Protein 9DZM (pdb70)

Radius of gyration: 23.85 Å; Cα contacts (8 Å, |Δi|>4): 219; chains: 4; bounding box: 52×64×62 Å

Foldseek 3Di:
DDVVLVVVQLVVLCVLVVLCVVLPHQLQNLQQVLCVVPVHGHHSVVSVCSSVVVDDSVVNVVCSVSSVVVSVVSVVVVVVD/DPLVVVQLVLLQVLVVLCVVLVHQLQNLQVVLCVVVNHGDHSVVNVCSSVVVDDSVVVVVCSVSSVVVSVVSVCPPPD/DDDDADPVNVVVLVVVCVVPLDDDLVVLVVNCVVVVHDSVVSVVVSVVVVVCVPDPHD/DDDDDDPVLVVLLVVVCVVPLDDDLVVLCVNCVVRVDDSVNSVVVSVVVVVVVVDPPD

Solvent-accessible surface area: 18203 Å² total; per-residue (Å²): 151,113,108,77,57,45,120,90,4,82,91,18,1,146,49,0,97,108,82,17,104,73,38,63,68,81,40,24,55,0,0,127,31,0,2,181,68,78,66,61,107,47,58,97,60,31,1,39,94,0,16,46,14,35,15,40,44,174,47,0,49,131,3,30,71,43,1,69,116,10,10,85,46,7,50,67,126,50,115,128,124,162,78,89,61,38,44,10,58,102,21,0,137,48,0,89,104,76,10,25,174,45,61,46,70,37,22,64,0,0,106,24,2,11,187,87,71,59,113,91,48,58,94,65,27,1,39,96,0,14,44,18,40,16,46,95,175,45,0,51,119,2,53,61,49,0,72,106,4,1,86,77,4,70,80,132,104,110,181,126,167,82,103,27,102,77,111,33,113,142,47,1,49,60,36,5,130,92,67,100,157,18,66,78,111,65,10,89,120,35,3,64,153,48,166,48,127,110,63,30,0,114,65,43,2,43,83,32,67,130,72,83,160,67,40,66,86,140,231,90,107,39,134,72,110,32,34,138,47,0,45,56,28,0,118,90,55,73,145,15,81,101,71,57,16,100,95,15,5,82,148,34,83,46,123,39,114,32,0,110,67,57,0,42,82,46,42,111,90,88,142,64,46,89,78

GO terms:
  GO:1990837 sequence-specific double-stranded DNA binding (F, IDA)
  GO:0005634 nucleus (C, IDA)
  GO:0043565 sequence-specific DNA binding (F, IDA)
  GO:0003700 DNA-binding transcription factor activity (F, TAS)
  GO:0006959 humoral immune response (P, TAS)
  GO:0005654 nucleoplasm (C, TAS)
  GO:0005654 nucleoplasm (C, IDA)
  GO:0005515 protein binding (F, IPI)

Organism: Homo sapiens (NCBI:txid9606)

B-factor: mean 73.73, std 35.13, range [18.39, 188.25]

Secondary structure (DSSP, 8-state):
--HHHHHHHHHHHHHHHHHHHHTT--HHHHHHHHHHHHS----HHHHHHHHHT-S-HHHHHHHHHHHHHHHHHHHHHHHH-/--SHHHHHHHHHHHHHHHHHTT--HHHHHHHHHHHHS----HHHHHHHHHT-S-HHHHHHHHHHHHHHHHHHHTSS--/------HHHHHHHHHHHHH-SS--HHHHHHHHHHHT--HHHHHHHHHHHHHHHTSS--/------SHHHHHHHHHHHH-SS--HHHHHHHHHHH-S-HHHHHHHHHHHHHHHTSS--

InterPro domains:
  IPR000327 POU-specific domain [PF00157] (199-269)
  IPR000327 POU-specific domain [PS00035] (213-225)
  IPR000327 POU-specific domain [PS00465] (237-250)
  IPR000327 POU-specific domain [PS51179] (195-269)
  IPR000327 POU-specific domain [SM00352] (195-269)
  IPR000972 Octamer-binding transcription factor [PR00029] (101-116)
  IPR000972 Octamer-binding transcription factor [PR00029] (125-140)
  IPR000972 Octamer-binding transcription factor [PR00029] (148-160)
  IPR000972 Octamer-binding transcription factor [PR00029] (195-206)
  IPR001356 Homeodomain [PF00046] (298-354)
  IPR001356 Homeodomain [PS50071] (295-355)
  IPR001356 Homeodomain [SM00389] (297-359)
  IPR001356 Homeodomain [cd00086] (298-354)
  IPR009057 Homedomain-like superfamily [SSF46689] (274-356)
  IPR010982 Lambda repressor-like, DNA-binding domain superfamily [G3DSA:1.10.260.40] (199-269)
  IPR010982 Lambda repressor-like, DNA-binding domain superfamily [SSF47413] (197-269)
  IPR013847 POU domain [PR00028] (214-231)
  IPR013847 POU domain [PR00028] (237-250)
  IPR013847 POU domain [PR00028] (253-268)
  IPR013847 POU domain [PR00028] (296-316)

Structure (mmCIF, N/CA/C/O backbone):
data_9DZM
#
_entry.id   9DZM
#
_cell.length_a   38.029
_cell.length_b   54.922
_cell.length_c   69.164
_cell.angle_alpha   82.373
_cell.angle_beta   79.657
_cell.angle_gamma   71.769
#
_symmetry.space_group_name_H-M   'P 1'
#
loop_
_entity.id
_entity.type
_entity.pdbx_description
1 polymer "DNA (5'-D(*TP*CP*CP*TP*CP*AP*TP*GP*CP*AP*TP*AP*TP*GP*CP*AP*TP*GP*AP*GP*G)-3')"
2 polymer "DNA (5'-D(*TP*CP*CP*TP*CP*AP*TP*GP*CP*AP*TP*AP*TP*GP*CP*AP*TP*GP*AP*GP*GP*A)-3')"
3 polymer 'POU domain, class 2, transcription factor 2'
4 non-polymer 'BROMIDE ION'
5 water water
#
loop_
_atom_site.group_PDB
_atom_site.id
_atom_site.type_symbol
_atom_site.label_atom_id
_atom_site.label_alt_id
_atom_site.label_comp_id
_atom_site.label_asym_id
_atom_site.label_entity_id
_atom_site.label_seq_id
_atom_site.pdbx_PDB_ins_code
_atom_site.Cartn_x
_atom_site.Cartn_y
_atom_site.Cartn_z
_atom_site.occupancy
_atom_site.B_iso_or_equiv
_atom_site.auth_seq_id
_atom_site.auth_comp_id
_atom_site.auth_asym_id
_atom_site.auth_atom_id
_atom_site.pdbx_PDB_model_num
ATOM 1365 N N . GLU C 3 5 ? -17.40600 -24.05400 -15.71800 1.000 98.50197 197 GLU C N 1
ATOM 1366 C CA . GLU C 3 5 ? -18.15800 -23.00300 -14.97900 1.000 99.94495 197 GLU C CA 1
ATOM 1367 C C . GLU C 3 5 ? -19.18900 -23.64300 -14.04800 1.000 100.88111 197 GLU C C 1
ATOM 1368 O O . GLU C 3 5 ? -20.19600 -23.02800 -13.70000 1.000 100.15733 197 GLU C O 1
ATOM 1379 N N . GLU C 3 6 ? -18.85800 -24.85600 -13.57500 1.000 103.53654 198 GLU C N 1
ATOM 1380 C CA . GLU C 3 6 ? -19.77900 -25.63800 -12.73300 1.000 104.69142 198 GLU C CA 1
ATOM 1381 C C . GLU C 3 6 ? -19.74100 -24.98200 -11.36100 1.000 91.93171 198 GLU C C 1
ATOM 1382 O O . GLU C 3 6 ? -18.76300 -24.27600 -11.08400 1.000 84.84784 198 GLU C O 1
ATOM 1394 N N . PRO C 3 7 ? -20.76800 -25.13900 -10.51100 1.000 99.43016 199 PRO C N 1
ATOM 1395 C CA . PRO C 3 7 ? -20.69300 -24.58000 -9.15200 1.000 93.40592 199 PRO C CA 1
ATOM 1396 C C . PRO C 3 7 ? -19.72200 -25.31600 -8.24700 1.000 90.25322 199 PRO C C 1
ATOM 1397 O O . PRO C 3 7 ? -19.28000 -24.73300 -7.25000 1.000 79.45542 199 PRO C O 1
ATOM 1408 N N . SER C 3 8 ? -19.36800 -26.56800 -8.55400 1.000 73.10608 200 SER C N 1
ATOM 1409 C CA . SER C 3 8 ? -18.37800 -27.24900 -7.72900 1.000 74.07521 200 SER C CA 1
ATOM 1410 C C . SER C 3 8 ? -16.99100 -26.68600 -7.99400 1.000 70.52507 200 SER C C 1
ATOM 1411 O O . SER C 3 8 ? -16.12400 -26.71900 -7.11300 1.000 58.58298 200 SER C O 1
ATOM 1419 N N . ASP C 3 9 ? -16.78100 -26.13100 -9.18900 1.000 56.66105 201 ASP C N 1
ATOM 1420 C CA . ASP C 3 9 ? -15.52000 -25.46800 -9.48500 1.000 58.08876 201 ASP C CA 1
ATOM 1421 C C . ASP C 3 9 ? -15.41900 -24.16000 -8.72200 1.000 59.84401 201 ASP C C 1
ATOM 1422 O O . ASP C 3 9 ? -14.34200 -23.79500 -8.24400 1.000 50.88585 201 ASP C O 1
ATOM 1431 N N . LEU C 3 10 ? -16.54300 -23.45700 -8.57300 1.000 48.07261 202 LEU C N 1
ATOM 1432 C CA . LEU C 3 10 ? -16.54800 -22.23500 -7.78200 1.000 63.77813 202 LEU C CA 1
ATOM 1433 C C . LEU C 3 10 ? -16.36700 -22.53400 -6.29800 1.000 57.23182 202 LEU C C 1
ATOM 1434 O O . LEU C 3 10 ? -15.68300 -21.78600 -5.59100 1.000 59.41787 202 LEU C O 1
ATOM 1450 N N . GLU C 3 11 ? -16.95200 -23.63000 -5.80800 1.000 68.23111 203 GLU C N 1
ATOM 1451 C CA . GLU C 3 11 ? -16.72400 -24.00200 -4.41500 1.000 71.56700 203 GLU C CA 1
ATOM 1452 C C . GLU C 3 11 ? -15.30500 -24.50400 -4.19200 1.000 50.95009 203 GLU C C 1
ATOM 1453 O O . GLU C 3 11 ? -14.72800 -24.26700 -3.12600 1.000 45.79283 203 GLU C O 1
ATOM 1465 N N . GLU C 3 12 ? -14.70400 -25.14000 -5.20000 1.000 41.29605 204 GLU C N 1
ATOM 1466 C CA . GLU C 3 12 ? -13.30300 -25.52300 -5.07900 1.000 41.61300 204 GLU C CA 1
ATOM 1467 C C . GLU C 3 12 ? -12.41700 -24.29200 -4.98800 1.000 45.58309 204 GLU C C 1
ATOM 1468 O O . GLU C 3 12 ? -11.43000 -24.29000 -4.24200 1.000 39.13165 204 GLU C O 1
ATOM 1480 N N . LEU C 3 13 ? -12.77800 -23.22500 -5.70000 1.000 50.13436 205 LEU C N 1
ATOM 1481 C CA . LEU C 3 13 ? -12.00200 -21.99300 -5.62800 1.000 38.89221 205 LEU C CA 1
ATOM 1482 C C . LEU C 3 13 ? -12.18900 -21.30400 -4.27800 1.000 41.75774 205 LEU C C 1
ATOM 1483 O O . LEU C 3 13 ? -11.21600 -20.83200 -3.67600 1.000 34.10001 205 LEU C O 1
ATOM 1499 N N . GLU C 3 14 ? -13.42800 -21.22800 -3.78700 1.000 39.81158 206 GLU C N 1
ATOM 1500 C CA . GLU C 3 14 ? -13.66500 -20.67300 -2.45700 1.000 42.63107 206 GLU C CA 1
ATOM 1501 C C . GLU C 3 14 ? -12.86900 -21.42700 -1.39500 1.000 52.09651 206 GLU C C 1
ATOM 1502 O O . GLU C 3 14 ? -12.09900 -20.82800 -0.63600 1.000 48.59974 206 GLU C O 1
ATOM 1514 N N . GLN C 3 15 ? -13.04300 -22.75200 -1.33000 1.000 50.27254 207 GLN C N 1
ATOM 1515 C CA . GLN C 3 15 ? -12.36300 -23.54100 -0.30400 1.000 42.51354 207 GLN C CA 1
ATOM 1516 C C . GLN C 3 15 ? -10.85600 -23.33600 -0.35300 1.000 38.90865 207 GLN C C 1
ATOM 1517 O O . GLN C 3 15 ? -10.21600 -23.09900 0.68000 1.000 35.45261 207 GLN C O 1
ATOM 1531 N N . PHE C 3 16 ? -10.26300 -23.43300 -1.54100 1.000 35.43564 208 PHE C N 1
ATOM 1532 C CA . PHE C 3 16 ? -8.81300 -23.30900 -1.62300 1.000 36.89745 208 PHE C CA 1
ATOM 1533 C C . PHE C 3 16 ? -8.34000 -21.91500 -1.23500 1.000 45.17731 208 PHE C C 1
ATOM 1534 O O . PHE C 3 16 ? -7.28000 -21.76600 -0.61600 1.000 48.53352 208 PHE C O 1
ATOM 1551 N N . ALA C 3 17 ? -9.09100 -20.87700 -1.60200 1.000 41.25846 209 ALA C N 1
ATOM 1552 C CA . ALA C 3 17 ? -8.66800 -19.52900 -1.24000 1.000 42.76418 209 ALA C CA 1
ATOM 1553 C C . ALA C 3 17 ? -8.58100 -19.38400 0.27000 1.000 39.60144 209 ALA C C 1
ATOM 1554 O O . ALA C 3 17 ? -7.61600 -18.81300 0.79600 1.000 45.48613 209 ALA C O 1
ATOM 1561 N N . ARG C 3 18 ? -9.57600 -19.90800 0.98800 1.000 36.18973 210 ARG C N 1
ATOM 1562 C CA . ARG C 3 18 ? -9.51500 -19.89600 2.44500 1.000 39.12711 210 ARG C CA 1
ATOM 1563 C C . ARG C 3 18 ? -8.32800 -20.70800 2.93700 1.000 40.49733 210 ARG C C 1
ATOM 1564 O O . ARG C 3 18 ? -7.56000 -20.25300 3.79300 1.000 47.60956 210 ARG C O 1
ATOM 1585 N N . THR C 3 19 ? -8.13200 -21.89900 2.37300 1.000 51.94179 211 THR C N 1
ATOM 1586 C CA . THR C 3 19 ? -7.02800 -22.73800 2.81400 1.000 44.38129 211 THR C CA 1
ATOM 1587 C C . THR C 3 19 ? -5.68400 -22.09200 2.51100 1.000 33.89714 211 THR C C 1
ATOM 1588 O O . THR C 3 19 ? -4.74200 -22.22900 3.29700 1.000 30.99972 211 THR C O 1
ATOM 1599 N N . PHE C 3 20 ? -5.57400 -21.36600 1.39900 1.000 42.53522 212 PHE C N 1
ATOM 1600 C CA . PHE C 3 20 ? -4.30000 -20.72700 1.09200 1.000 49.60855 212 PHE C CA 1
ATOM 1601 C C . PHE C 3 20 ? -3.99500 -19.60300 2.07500 1.000 36.64112 212 PHE C C 1
ATOM 1602 O O . PHE C 3 20 ? -2.85000 -19.45300 2.51700 1.000 39.63893 212 PHE C O 1
ATOM 1619 N N . LYS C 3 21 ? -5.00700 -18.81700 2.44500 1.000 39.39583 213 LYS C N 1
ATOM 1620 C CA . LYS C 3 21 ? -4.78300 -17.69800 3.35600 1.000 47.73705 213 LYS C CA 1
ATOM 1621 C C . LYS C 3 21 ? -4.36200 -18.18100 4.74000 1.000 44.97781 213 LYS C C 1
ATOM 1622 O O . LYS C 3 21 ? -3.31900 -17.76700 5.26200 1.000 44.87154 213 LYS C O 1
ATOM 1641 N N . GLN C 3 22 ? -5.15800 -19.05900 5.35400 1.000 43.20203 214 GLN C N 1
ATOM 1642 C CA . GLN C 3 22 ? -4.80300 -19.55700 6.68000 1.000 42.99328 214 GLN C CA 1
ATOM 1643 C C . GLN C 3 22 ? -3.41700 -20.18300 6.67400 1.000 37.14745 214 GLN C C 1
ATOM 1644 O O . GLN C 3 22 ? -2.61900 -19.95600 7.59200 1.000 36.68811 214 GLN C O 1
ATOM 1658 N N . ARG C 3 23 ? -3.10700 -20.96300 5.63700 1.000 41.03734 215 ARG C N 1
ATOM 1659 C CA . ARG C 3 23 ? -1.82500 -21.65400 5.58400 1.000 38.92386 215 ARG C CA 1
ATOM 1660 C C . ARG C 3 23 ? -0.68100 -20.68400 5.32100 1.000 39.92324 215 ARG C C 1
ATOM 1661 O O . ARG C 3 23 ? 0.41800 -20.86100 5.85700 1.000 44.80394 215 ARG C O 1
ATOM 1682 N N . ARG C 3 24 ? -0.90600 -19.65800 4.49200 1.000 54.77229 216 ARG C N 1
ATOM 1683 C CA . ARG C 3 24 ? 0.12000 -18.63000 4.31900 1.000 45.07955 216 ARG C CA 1
ATOM 1684 C C . ARG C 3 24 ? 0.42300 -17.94300 5.64100 1.000 39.55731 216 ARG C C 1
ATOM 1685 O O . ARG C 3 24 ? 1.59100 -17.69100 5.97000 1.000 36.02661 216 ARG C O 1
ATOM 1706 N N . ILE C 3 25 ? -0.61900 -17.62400 6.41000 1.000 42.04042 217 ILE C N 1
ATOM 1707 C CA . ILE C 3 25 ? -0.42600 -16.91400 7.66700 1.000 47.13890 217 ILE C CA 1
ATOM 1708 C C . ILE C 3 25 ? 0.17700 -17.84000 8.71400 1.000 45.82944 217 ILE C C 1
ATOM 1709 O O . ILE C 3 25 ? 1.00600 -17.41600 9.52700 1.000 50.38343 217 ILE C O 1
ATOM 1725 N N . LYS C 3 26 ? -0.21800 -19.12000 8.71200 1.000 53.08166 218 LYS C N 1
ATOM 1726 C CA . LYS C 3 26 ? 0.37600 -20.05600 9.66200 1.000 40.29789 218 LYS C CA 1
ATOM 1727 C C . LYS C 3 26 ? 1.86100 -20.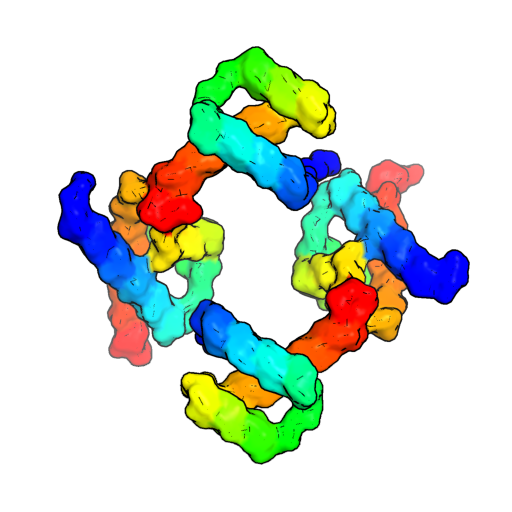24400 9.38600 1.000 39.19101 218 LYS C C 1
ATOM 1728 O O . LYS C 3 26 ? 2.66500 -20.35100 10.31800 1.000 50.07592 218 LYS C O 1
ATOM 1732 N N . LEU C 3 27 ? 2.24800 -20.26100 8.11100 1.000 44.12895 219 LEU C N 1
ATOM 1733 C CA . LEU C 3 27 ? 3.64900 -20.42600 7.74700 1.000 42.86718 219 LEU C CA 1
ATOM 1734 C C . LEU C 3 27 ? 4.46500 -19.15700 7.94300 1.000 51.55242 219 LEU C C 1
ATOM 1735 O O . LEU C 3 27 ? 5.69300 -19.20600 7.82200 1.000 47.64231 219 LEU C O 1
ATOM 1751 N N . GLY C 3 28 ? 3.82200 -18.02700 8.21500 1.000 52.21043 220 GLY C N 1
ATOM 1752 C CA . GLY C 3 28 ? 4.55500 -16.79400 8.42400 1.000 44.92961 220 GLY C CA 1
ATOM 1753 C C . GLY C 3 28 ? 5.04900 -16.12400 7.16400 1.000 50.05758 220 GLY C C 1
ATOM 1754 O O . GLY C 3 28 ? 6.16200 -15.58300 7.15300 1.000 54.37706 220 GLY C O 1
ATOM 1758 N N . PHE C 3 29 ? 4.27400 -16.17700 6.08600 1.000 41.64853 221 PHE C N 1
ATOM 1759 C CA . PHE C 3 29 ? 4.59400 -15.47100 4.85300 1.000 50.74265 221 PHE C CA 1
ATOM 1760 C C . PHE C 3 29 ? 3.65200 -14.28600 4.67700 1.000 52.77758 221 PHE C C 1
ATOM 1761 O O . PHE C 3 29 ? 2.44500 -14.40100 4.91400 1.000 51.33983 221 PHE C O 1
ATOM 1778 N N . THR C 3 30 ? 4.20100 -13.14200 4.27500 1.000 40.45514 222 THR C N 1
ATOM 1779 C CA . THR C 3 30 ? 3.34700 -12.05000 3.84000 1.000 57.23785 222 THR C CA 1
ATOM 1780 C C . THR C 3 30 ? 2.82300 -12.34300 2.43500 1.000 43.48533 222 THR C C 1
ATOM 1781 O O . THR C 3 30 ? 3.33100 -13.21500 1.72400 1.000 42.61530 222 THR C O 1
ATOM 1792 N N . GLN C 3 31 ? 1.79400 -11.59700 2.02400 1.000 39.94287 223 GLN C N 1
ATOM 1793 C CA . GLN C 3 31 ? 1.34600 -11.71400 0.64400 1.000 37.25713 223 GLN C CA 1
ATOM 1794 C C . GLN C 3 31 ? 2.48700 -11.38100 -0.30300 1.000 37.78653 223 GLN C C 1
ATOM 1795 O O . GLN C 3 31 ? 2.68100 -12.05700 -1.32000 1.000 51.42041 223 GLN C O 1
ATOM 1809 N N . GLY C 3 32 ? 3.28000 -10.36700 0.04300 1.000 37.70939 224 GLY C N 1
ATOM 1810 C CA . GLY C 3 32 ? 4.41300 -9.99900 -0.78500 1.000 39.43974 224 GLY C CA 1
ATOM 1811 C C . GLY C 3 32 ? 5.50000 -11.05500 -0.81000 1.000 36.31841 224 GLY C C 1
ATOM 1812 O O . GLY C 3 32 ? 6.20200 -11.19800 -1.81400 1.000 42.24925 224 GLY C O 1
ATOM 1816 N N . ASP C 3 33 ? 5.66900 -11.79700 0.28900 1.000 42.55929 225 ASP C N 1
ATOM 1817 C CA . ASP C 3 33 ? 6.65200 -12.87500 0.28500 1.000 50.51340 225 ASP C CA 1
ATOM 1818 C C . ASP C 3 33 ? 6.28200 -13.93800 -0.73500 1.000 45.68459 225 ASP C C 1
ATOM 1819 O O . ASP C 3 33 ? 7.15000 -14.46300 -1.44100 1.000 45.37225 225 ASP C O 1
ATOM 1828 N N . VAL C 3 34 ? 4.99100 -14.24900 -0.84600 1.000 34.68758 226 VAL C N 1
ATOM 1829 C CA . VAL C 3 34 ? 4.54200 -15.22000 -1.83500 1.000 43.31486 226 VAL C CA 1
ATOM 1830 C C . VAL C 3 34 ? 4.83700 -14.71300 -3.23800 1.000 36.55984 226 VAL C C 1
ATOM 1831 O O . VAL C 3 34 ? 5.41400 -15.42400 -4.06900 1.000 50.47022 226 VAL C O 1
ATOM 1844 N N . GLY C 3 35 ? 4.46100 -13.46400 -3.51300 1.000 52.18781 227 GLY C N 1
ATOM 1845 C CA . GLY C 3 35 ? 4.70900 -12.89100 -4.82600 1.000 48.71372 227 GLY C CA 1
ATOM 1846 C C . GLY C 3 35 ? 6.15900 -13.00200 -5.24800 1.000 44.56185 227 GLY C C 1
ATOM 1847 O O . GLY C 3 35 ? 6.45900 -13.19100 -6.42800 1.000 56.04623 227 GLY C O 1
ATOM 1851 N N . LEU C 3 36 ? 7.07800 -12.86500 -4.29500 1.000 45.34095 228 LEU C N 1
ATOM 1852 C CA . LEU C 3 36 ? 8.49500 -12.95500 -4.62900 1.000 52.45704 228 LEU C CA 1
ATOM 1853 C C . LEU C 3 36 ? 8.93900 -14.40100 -4.80700 1.000 55.44995 228 LEU C C 1
ATOM 1854 O O . LEU C 3 36 ? 9.69200 -14.70700 -5.73800 1.000 62.40612 228 LEU C O 1
ATOM 1870 N N . ALA C 3 37 ? 8.49100 -15.30100 -3.92400 1.000 49.49044 229 ALA C N 1
ATOM 1871 C CA . ALA C 3 37 ? 8.92600 -16.69400 -3.99600 1.000 53.97803 229 ALA C CA 1
ATOM 1872 C C . ALA C 3 37 ? 8.56700 -17.32700 -5.33300 1.000 62.78671 229 ALA C C 1
ATOM 1873 O O . ALA C 3 37 ? 9.36800 -18.07400 -5.90700 1.000 69.37538 229 ALA C O 1
ATOM 1880 N N . MET C 3 38 ? 7.37400 -17.03600 -5.85100 1.000 64.88880 230 MET C N 1
ATOM 1881 C CA . MET C 3 38 ? 6.96400 -17.64300 -7.11000 1.000 66.64337 230 MET C CA 1
ATOM 1882 C C . MET C 3 38 ? 7.84100 -17.19600 -8.26900 1.000 74.26240 230 MET C C 1
ATOM 1883 O O . MET C 3 38 ? 8.09500 -17.98600 -9.18400 1.000 80.81083 230 MET C O 1
ATOM 1897 N N . GLY C 3 39 ? 8.30400 -15.94700 -8.26800 1.000 68.66755 231 GLY C N 1
ATOM 1898 C CA . GLY C 3 39 ? 9.22900 -15.53000 -9.30500 1.000 72.95411 231 GLY C CA 1
ATOM 1899 C C . GLY C 3 39 ? 10.45800 -16.42300 -9.34200 1.000 70.20276 231 GLY C C 1
ATOM 1900 O O . GLY C 3 39 ? 10.92200 -16.81200 -10.41400 1.000 79.80144 231 GLY C O 1
ATOM 1904 N N . LYS C 3 40 ? 10.98500 -16.76400 -8.16500 1.000 79.48788 232 LYS C N 1
ATOM 1905 C CA . LYS C 3 40 ? 12.11600 -17.68200 -8.10200 1.000 84.39686 232 LYS C CA 1
ATOM 1906 C C . LYS C 3 40 ? 11.68200 -19.11600 -8.38300 1.000 83.95233 232 LYS C C 1
ATOM 1907 O O . LYS C 3 40 ? 12.47400 -19.91500 -8.89500 1.000 87.32936 232 LYS C O 1
ATOM 1926 N N . LEU C 3 41 ? 10.43600 -19.45900 -8.05000 1.000 78.50049 233 LEU C N 1
ATOM 1927 C CA . LEU C 3 41 ? 9.96800 -20.83300 -8.19100 1.000 81.14946 233 LEU C CA 1
ATOM 1928 C C . LEU C 3 41 ? 9.48900 -21.11900 -9.61100 1.000 77.21774 233 LEU C C 1
ATOM 1929 O O . LEU C 3 41 ? 9.70400 -22.22000 -10.12800 1.000 86.38338 233 LEU C O 1
ATOM 1945 N N . TYR C 3 42 ? 8.84600 -20.14500 -10.25600 1.000 85.76959 234 TYR C N 1
ATOM 1946 C CA . TYR C 3 42 ? 8.29900 -20.31700 -11.59600 1.000 86.83799 234 TYR C CA 1
ATOM 1947 C C . TYR C 3 42 ? 8.83100 -19.33400 -12.62500 1.000 87.46386 234 TYR C C 1
ATOM 1948 O O . TYR C 3 42 ? 8.38000 -19.37700 -13.77500 1.000 98.26771 234 TYR C O 1
ATOM 1966 N N . GLY C 3 43 ? 9.76300 -18.45100 -12.27300 1.000 71.05335 235 GLY C N 1
ATOM 1967 C CA . GLY C 3 43 ? 10.29200 -17.53200 -13.24700 1.000 89.99078 235 GLY C CA 1
ATOM 1968 C C . GLY C 3 43 ? 9.46300 -16.27300 -13.37000 1.000 93.70545 235 GLY C C 1
ATOM 1969 O O . GLY C 3 43 ? 10.00600 -15.19600 -13.63600 1.000 73.58577 235 GLY C O 1
ATOM 1973 N N . ASN C 3 44 ? 8.15000 -16.39400 -13.17800 1.000 103.64353 236 ASN C N 1
ATOM 1974 C CA . ASN C 3 44 ? 7.20600 -15.29600 -13.32900 1.000 103.30257 236 ASN C CA 1
ATOM 1975 C C . ASN C 3 44 ? 6.86100 -14.78100 -11.94000 1.000 97.52739 236 ASN C C 1
ATOM 1976 O O . ASN C 3 44 ? 6.22500 -15.48300 -11.14700 1.000 87.44168 236 ASN C O 1
ATOM 1987 N N . ASP C 3 45 ? 7.28400 -13.55800 -11.64900 1.000 95.18246 237 ASP C N 1
ATOM 1988 C CA . ASP C 3 45 ? 6.98900 -12.95200 -10.36300 1.000 83.95135 237 ASP C CA 1
ATOM 1989 C C . ASP C 3 45 ? 5.56000 -12.42300 -10.34900 1.000 67.36721 237 ASP C C 1
ATOM 1990 O O . ASP C 3 45 ? 4.97900 -12.11100 -11.39300 1.000 61.16187 237 ASP C O 1
ATOM 1999 N N . PHE C 3 46 ? 4.98500 -12.34900 -9.15200 1.000 57.44989 238 PHE C N 1
ATOM 2000 C CA . PHE C 3 46 ? 3.65300 -11.79800 -8.96800 1.000 58.77339 238 PHE C CA 1
ATOM 2001 C C . PHE C 3 46 ? 3.68600 -10.75900 -7.85700 1.000 56.60935 238 PHE C C 1
ATOM 2002 O O . PHE C 3 46 ? 4.57600 -10.75700 -7.00300 1.000 41.61041 238 PHE C O 1
ATOM 2019 N N . SER C 3 47 ? 2.67800 -9.89500 -7.86000 1.000 39.79781 239 SER C N 1
ATOM 2020 C CA . SER C 3 47 ? 2.63200 -8.74100 -6.97700 1.000 28.67179 239 SER C CA 1
ATOM 2021 C C . SER C 3 47 ? 1.76300 -9.00700 -5.75500 1.000 31.22817 239 SER C C 1
ATOM 2022 O O . SER C 3 47 ? 0.88300 -9.87100 -5.75500 1.000 39.92486 239 SER C O 1
ATOM 2030 N N . GLN C 3 48 ? 2.02500 -8.23400 -4.70000 1.000 34.96603 240 GLN C N 1
ATOM 2031 C CA . GLN C 3 48 ? 1.18500 -8.28100 -3.51300 1.000 30.27429 240 GLN C CA 1
ATOM 2032 C C . GLN C 3 48 ? -0.27800 -8.04700 -3.85800 1.000 35.38331 240 GLN C C 1
ATOM 2033 O O . GLN C 3 48 ? -1.16900 -8.62500 -3.22500 1.000 42.12653 240 GLN C O 1
ATOM 2047 N N . THR C 3 49 ? -0.54400 -7.20000 -4.85400 1.000 27.83467 241 THR C N 1
ATOM 2048 C CA . THR C 3 49 ? -1.91900 -6.91200 -5.24900 1.000 27.85527 241 THR C CA 1
ATOM 2049 C C . THR C 3 49 ? -2.61200 -8.16400 -5.76900 1.000 32.59875 241 THR C C 1
ATOM 2050 O O . THR C 3 49 ? -3.76400 -8.44100 -5.41500 1.000 31.00622 241 THR C O 1
ATOM 2061 N N . THR C 3 50 ? -1.92200 -8.93500 -6.61300 1.000 29.85373 242 THR C N 1
ATOM 2062 C CA . THR C 3 50 ? -2.53200 -10.12000 -7.20500 1.000 30.48762 242 THR C CA 1
ATOM 2063 C C . THR C 3 50 ? -2.78800 -11.18600 -6.14700 1.000 32.53840 242 THR C C 1
ATOM 2064 O O . THR C 3 50 ? -3.84000 -11.83900 -6.15300 1.000 24.75564 242 THR C O 1
ATOM 2075 N N . ILE C 3 51 ? -1.85500 -11.35700 -5.20900 1.000 28.91957 243 ILE C N 1
ATOM 2076 C CA . ILE C 3 51 ? -2.06900 -12.32300 -4.13700 1.000 28.27686 243 ILE C CA 1
ATOM 2077 C C . ILE C 3 51 ? -3.29200 -11.92700 -3.32300 1.000 36.80527 243 ILE C C 1
ATOM 2078 O O . ILE C 3 51 ? -4.15900 -12.75700 -3.02900 1.000 35.79966 243 ILE C O 1
ATOM 2094 N N . SER C 3 52 ? -3.38300 -10.64400 -2.95700 1.000 37.52792 244 SER C N 1
ATOM 2095 C CA . SER C 3 52 ? -4.53300 -10.17400 -2.19300 1.000 38.51914 244 SER C CA 1
ATOM 2096 C C . SER C 3 52 ? -5.83000 -10.46600 -2.93400 1.000 41.43240 244 SER C C 1
ATOM 2097 O O . SER C 3 52 ? -6.78400 -11.00200 -2.35900 1.000 38.16591 244 SER C O 1
ATOM 2105 N N . ARG C 3 53 ? -5.88600 -10.10800 -4.21800 1.000 37.23189 245 ARG C N 1
ATOM 2106 C CA A ARG C 3 53 ? -7.09700 -10.33800 -4.99600 0.677 37.71578 245 ARG C CA 1
ATOM 2107 C CA B ARG C 3 53 ? -7.09700 -10.33600 -4.99600 0.323 36.06122 245 ARG C CA 1
ATOM 2108 C C . ARG C 3 53 ? -7.42800 -11.82000 -5.07500 1.000 39.68464 245 ARG C C 1
ATOM 2109 O O . ARG C 3 53 ? -8.60300 -12.20100 -5.06800 1.000 41.44880 245 ARG C O 1
ATOM 2148 N N . PHE C 3 54 ? -6.40400 -12.67300 -5.15500 1.000 41.38548 246 PHE C N 1
ATOM 2149 C CA . PHE C 3 54 ? -6.66100 -14.10900 -5.22300 1.000 38.15090 246 PHE C CA 1
ATOM 2150 C C . PHE C 3 54 ? -7.28400 -14.60800 -3.93200 1.000 37.59030 246 PHE C C 1
ATOM 2151 O O . PHE C 3 54 ? -8.29300 -15.32400 -3.95600 1.000 31.42044 246 PHE C O 1
ATOM 2168 N N . GLU C 3 55 ? -6.70200 -14.23100 -2.78800 1.000 32.75297 247 GLU C N 1
ATOM 2169 C CA . GLU C 3 55 ? -7.20700 -14.73000 -1.51600 1.000 29.51105 247 GLU C CA 1
ATOM 2170 C C . GLU C 3 55 ? -8.64200 -14.30400 -1.27200 1.000 30.43350 247 GLU C C 1
ATOM 2171 O O . GLU C 3 55 ? -9.36600 -14.99600 -0.54700 1.000 41.63045 247 GLU C O 1
ATOM 2183 N N . ALA C 3 56 ? -9.07900 -13.20600 -1.88400 1.000 35.73057 248 ALA C N 1
ATOM 2184 C CA . ALA C 3 56 ? -10.43800 -12.71600 -1.72400 1.000 40.26617 248 ALA C CA 1
ATOM 2185 C C . ALA C 3 56 ? -11.31100 -12.98200 -2.94100 1.000 37.29376 248 ALA C C 1
ATOM 2186 O O . ALA C 3 56 ? -12.49600 -12.63700 -2.92400 1.000 38.54530 248 ALA C O 1
ATOM 2193 N N . LEU C 3 57 ? -10.77200 -13.60600 -3.98700 1.000 43.99438 249 LEU C N 1
ATOM 2194 C CA . LEU C 3 57 ? -11.54100 -13.89200 -5.19600 1.000 46.77940 249 LEU C CA 1
ATOM 2195 C C . LEU C 3 57 ? -11.98300 -12.60100 -5.88500 1.000 38.27431 249 LEU C C 1
ATOM 2196 O O . LEU C 3 57 ? -13.06900 -12.53000 -6.46900 1.000 43.52199 249 LEU C O 1
ATOM 2212 N N . ASN C 3 58 ? -11.15200 -11.56200 -5.79900 1.000 38.70937 250 ASN C N 1
ATOM 2213 C CA . ASN C 3 58 ? -11.38900 -10.34600 -6.56400 1.000 43.64916 250 ASN C CA 1
ATOM 2214 C C . ASN C 3 58 ? -10.78300 -10.52000 -7.94900 1.000 37.38991 250 ASN C C 1
ATOM 2215 O O . ASN C 3 58 ? -10.02000 -9.66700 -8.40800 1.000 32.35505 250 ASN C O 1
ATOM 2226 N N . LEU C 3 59 ? -11.07600 -11.64700 -8.59700 1.000 39.77435 251 LEU C N 1
ATOM 2227 C CA . LEU C 3 59 ? -10.57400 -11.93700 -9.93100 1.000 36.22615 251 LEU C CA 1
ATOM 2228 C C . LEU C 3 59 ? -11.62600 -12.71300 -10.70800 1.000 27.70894 251 LEU C C 1
ATOM 2229 O O . LEU C 3 59 ? -12.57000 -13.26500 -10.13800 1.000 39.10945 251 LEU C O 1
ATOM 2245 N N . SER C 3 60 ? -11.45800 -12.74100 -12.02400 1.000 33.07549 252 SER C N 1
ATOM 2246 C CA . SER C 3 60 ? -12.34400 -13.53300 -12.86100 1.000 40.28482 252 SER C CA 1
ATOM 2247 C C . SER C 3 60 ? -12.16200 -15.02100 -12.56700 1.000 42.30985 252 SER C C 1
ATOM 2248 O O . SER C 3 60 ? -11.08400 -15.47600 -12.17400 1.000 35.60299 252 SER C O 1
ATOM 2256 N N . PHE C 3 61 ? -13.23500 -15.78600 -12.77000 1.000 37.88426 253 PHE C N 1
ATOM 2257 C CA . PHE C 3 61 ? -13.14300 -17.23300 -12.61100 1.000 48.21460 253 PHE C CA 1
ATOM 2258 C C . PHE C 3 61 ? -11.99100 -17.79300 -13.43400 1.000 45.42353 253 PHE C C 1
ATOM 2259 O O . PHE C 3 61 ? -11.20900 -18.62000 -12.95000 1.000 46.19149 253 PHE C O 1
ATOM 2276 N N . LYS C 3 62 ? -11.86800 -17.34700 -14.68300 1.000 40.05351 254 LYS C N 1
ATOM 2277 C CA . LYS C 3 62 ? -10.77800 -17.78100 -15.58500 1.000 48.25220 254 LYS C CA 1
ATOM 2278 C C . LYS C 3 62 ? -9.43900 -17.43400 -14.93700 1.000 44.20215 254 LYS C C 1
ATOM 2279 O O . LYS C 3 62 ? -8.55700 -18.28800 -14.99600 1.000 48.97243 254 LYS C O 1
ATOM 2298 N N . ASN C 3 63 ? -9.28300 -16.23000 -14.36700 1.000 47.58134 255 ASN C N 1
ATOM 2299 C CA . ASN C 3 63 ? -8.02700 -15.79500 -13.76300 1.000 42.73546 255 ASN C CA 1
ATOM 2300 C C . ASN C 3 63 ? -7.70800 -16.61700 -12.52000 1.000 40.47313 255 ASN C C 1
ATOM 2301 O O . ASN C 3 63 ? -6.57300 -17.07600 -12.34100 1.000 31.27742 255 ASN C O 1
ATOM 2312 N N . MET C 3 64 ? -8.70300 -16.81400 -11.64900 1.000 33.49935 256 MET C N 1
ATOM 2313 C CA . MET C 3 64 ? -8.52500 -17.68200 -10.48600 1.000 40.60417 256 MET C CA 1
ATOM 2314 C C . MET C 3 64 ? -7.96900 -19.04400 -10.89000 1.000 46.84398 256 MET C C 1
ATOM 2315 O O . MET C 3 64 ? -6.94500 -19.49300 -10.36200 1.000 36.62353 256 MET C O 1
ATOM 2329 N N . CYS C 3 65 ? -8.63400 -19.71100 -11.84100 1.000 43.22155 257 CYS C N 1
ATOM 2330 C CA . CYS C 3 65 ? -8.26600 -21.08000 -12.19800 1.000 46.38583 257 CYS C CA 1
ATOM 2331 C C . CYS C 3 65 ? -6.83200 -21.17900 -12.70000 1.000 38.69314 257 CYS C C 1
ATOM 2332 O O . CYS C 3 65 ? -6.17300 -22.20200 -12.49300 1.000 39.03102 257 CYS C O 1
ATOM 2340 N N . LYS C 3 66 ? -6.32900 -20.14000 -13.36000 1.000 41.20092 258 LYS C N 1
ATOM 2341 C CA . LYS C 3 66 ? -4.96500 -20.19700 -13.86700 1.000 39.45694 258 LYS C CA 1
ATOM 2342 C C . LYS C 3 66 ? -3.94300 -19.99700 -12.75300 1.000 45.97133 258 LYS C C 1
ATOM 2343 O O . LYS C 3 66 ? -2.84800 -20.56500 -12.82200 1.000 48.45163 258 LYS C O 1
ATOM 2362 N N . LEU C 3 67 ? -4.27500 -19.21000 -11.72000 1.000 47.47529 259 LEU C N 1
ATOM 2363 C CA . LEU C 3 67 ? -3.32100 -18.95600 -10.64200 1.000 43.26488 259 LEU C CA 1
ATOM 2364 C C . LEU C 3 67 ? -3.33600 -20.04700 -9.57700 1.000 42.72887 259 LEU C C 1
ATOM 2365 O O . LEU C 3 67 ? -2.29800 -20.30500 -8.95400 1.000 35.06139 259 LEU C O 1
ATOM 2381 N N . LYS C 3 68 ? -4.48600 -20.68400 -9.34000 1.000 43.54920 260 LYS C N 1
ATOM 2382 C CA . LYS C 3 68 ? -4.57800 -21.68400 -8.27800 1.000 42.88792 260 LYS C CA 1
ATOM 2383 C C . LYS C 3 68 ? -3.47700 -22.72900 -8.37400 1.000 47.27680 260 LYS C C 1
ATOM 2384 O O . LYS C 3 68 ? -2.75100 -22.91600 -7.38600 1.000 39.77207 260 LYS C O 1
ATOM 2403 N N . PRO C 3 69 ? -3.28700 -23.42400 -9.50000 1.000 36.13846 261 PRO C N 1
ATOM 2404 C CA . PRO C 3 69 ? -2.22600 -24.44800 -9.53300 1.000 40.63097 261 PRO C CA 1
ATOM 2405 C C . PRO C 3 69 ? -0.84900 -23.87900 -9.24600 1.000 40.51527 261 PRO C C 1
ATOM 2406 O O . PRO C 3 69 ? -0.03900 -24.53500 -8.58100 1.000 46.80370 261 PRO C O 1
ATOM 2417 N N . LEU C 3 70 ? -0.56400 -22.66300 -9.71900 1.000 53.33538 262 LEU C N 1
ATOM 2418 C CA . LEU C 3 70 ? 0.71800 -22.03200 -9.41200 1.000 50.32377 262 LEU C CA 1
ATOM 2419 C C . LEU C 3 70 ? 0.87800 -21.82700 -7.91100 1.000 36.63868 262 LEU C C 1
ATOM 2420 O O . LEU C 3 70 ? 1.87400 -22.25500 -7.31600 1.000 38.58216 262 LEU C O 1
ATOM 2436 N N . LEU C 3 71 ? -0.09500 -21.16700 -7.28000 1.000 32.14821 263 LEU C N 1
ATOM 2437 C CA . LEU C 3 71 ? -0.04200 -20.97200 -5.83400 1.000 43.91005 263 LEU C CA 1
ATOM 2438 C C . LEU C 3 71 ? -0.08700 -22.30000 -5.08500 1.000 47.85293 263 LEU C C 1
ATOM 2439 O O . LEU C 3 71 ? 0.47900 -22.41800 -3.99000 1.000 39.30954 263 LEU C O 1
ATOM 2455 N N . GLU C 3 72 ? -0.73200 -23.31700 -5.66500 1.000 53.45458 264 GLU C N 1
ATOM 2456 C CA . GLU C 3 72 ? -0.82000 -24.60900 -4.99300 1.000 44.65589 264 GLU C CA 1
ATOM 2457 C C . GLU C 3 72 ? 0.54100 -25.27600 -4.87900 1.000 45.92794 264 GLU C C 1
ATOM 2458 O O . GLU C 3 72 ? 0.89100 -25.80400 -3.81700 1.000 42.29866 264 GLU C O 1
ATOM 2470 N N . LYS C 3 73 ? 1.32600 -25.27000 -5.95700 1.000 36.68540 265 LYS C N 1
ATOM 2471 C CA . LYS C 3 73 ? 2.65200 -25.86500 -5.88000 1.000 48.86473 265 LYS C CA 1
ATOM 2472 C C . LYS C 3 73 ? 3.49400 -25.16500 -4.82600 1.000 53.60281 265 LYS C C 1
ATOM 2473 O O . LYS C 3 73 ? 4.16700 -25.82100 -4.02100 1.000 54.26180 265 LYS C O 1
ATOM 2492 N N . TRP C 3 74 ? 3.45200 -23.82800 -4.79900 1.000 47.70282 266 TRP C N 1
ATOM 2493 C CA . TRP C 3 74 ? 4.24600 -23.10400 -3.81300 1.000 43.70358 266 TRP C CA 1
ATOM 2494 C C . TRP C 3 74 ? 3.87100 -23.52600 -2.40300 1.000 40.11503 266 TRP C C 1
ATOM 2495 O O . TRP C 3 74 ? 4.74400 -23.77000 -1.56300 1.000 38.73380 266 TRP C O 1
ATOM 2516 N N . LEU C 3 75 ? 2.57000 -23.60600 -2.12000 1.000 32.58797 267 LEU C N 1
ATOM 2517 C CA . LEU C 3 75 ? 2.13500 -24.00300 -0.78700 1.000 38.80116 267 LEU C CA 1
ATOM 2518 C C . LEU C 3 75 ? 2.56000 -25.42900 -0.46400 1.000 55.93046 267 LEU C C 1
ATOM 2519 O O . LEU C 3 75 ? 3.06700 -25.69600 0.63000 1.000 52.34900 267 LEU C O 1
ATOM 2535 N N . ASN C 3 76 ? 2.37400 -26.35700 -1.41200 1.000 46.66995 268 ASN C N 1
ATOM 2536 C CA . ASN C 3 76 ? 2.75400 -27.74300 -1.15400 1.000 61.23846 268 ASN C CA 1
ATOM 2537 C C . ASN C 3 76 ? 4.23200 -27.84500 -0.80700 1.000 63.42222 268 ASN C C 1
ATOM 2538 O O . ASN C 3 76 ? 4.60900 -28.56900 0.12100 1.000 64.34384 268 ASN C O 1
ATOM 2549 N N . ASP C 3 77 ? 5.08600 -27.11500 -1.52800 1.000 57.10955 269 ASP C N 1
ATOM 2550 C CA . ASP C 3 77 ? 6.51400 -27.15400 -1.23000 1.000 61.88289 269 ASP C CA 1
ATOM 2551 C C . ASP C 3 77 ? 6.80000 -26.53000 0.13200 1.000 76.46948 269 ASP C C 1
ATOM 2552 O O . ASP C 3 77 ? 7.69600 -26.98300 0.85300 1.000 81.79277 269 ASP C O 1
ATOM 2561 N N . ALA C 3 78 ? 6.05200 -25.48600 0.49700 1.000 68.55676 270 ALA C N 1
ATOM 2562 C CA . ALA C 3 78 ? 6.28700 -24.81900 1.77300 1.000 66.65267 270 ALA C CA 1
ATOM 2563 C C . ALA C 3 78 ? 5.78600 -25.65700 2.94300 1.000 67.89180 270 ALA C C 1
ATOM 2564 O O . ALA C 3 78 ? 6.39800 -25.64100 4.01700 1.000 70.13387 270 ALA C O 1
ATOM 2571 N N . GLU C 3 79 ? 4.68100 -26.38800 2.76200 1.000 70.36896 271 GLU C N 1
ATOM 2572 C CA . GLU C 3 79 ? 4.12900 -27.20600 3.83900 1.000 85.48649 271 GLU C CA 1
ATOM 2573 C C . GLU C 3 79 ? 4.99600 -28.41600 4.16700 1.000 82.15439 271 GLU C C 1
ATOM 2574 O O . GLU C 3 79 ? 4.84400 -28.99200 5.25100 1.000 71.89166 271 GLU C O 1
ATOM 2586 N N . THR C 3 80 ? 5.89600 -28.81600 3.26800 1.000 78.71590 272 THR C N 1
ATOM 2587 C CA . THR C 3 80 ? 6.79800 -29.93000 3.53000 1.000 90.32161 272 THR C CA 1
ATOM 2588 C C . THR C 3 80 ? 8.15200 -29.46800 4.04100 1.000 99.99418 272 THR C C 1
ATOM 2589 O O . THR C 3 80 ? 8.83800 -30.23000 4.73100 1.000 105.97838 272 THR C O 1
ATOM 2600 N N . MET C 3 81 ? 8.54700 -28.23500 3.71600 1.000 99.17398 273 MET C N 1
ATOM 2601 C CA . MET C 3 81 ? 9.76100 -27.66200 4.28500 1.000 101.99318 273 MET C CA 1
ATOM 2602 C C . MET C 3 81 ? 9.56000 -27.28100 5.74800 1.000 105.65249 273 MET C C 1
ATOM 2603 O O . MET C 3 81 ? 10.52200 -27.28900 6.52400 1.000 114.64486 273 MET C O 1
ATOM 2617 N N . SER C 3 82 ? 8.32800 -26.94100 6.14300 1.000 101.65614 274 SER C N 1
ATOM 2618 C CA . SER C 3 82 ? 8.07400 -26.56000 7.52600 1.000 100.54047 274 SER C CA 1
ATOM 2619 C C . SER C 3 82 ? 7.93200 -27.77000 8.43700 1.000 97.89108 274 SER C C 1
ATOM 2620 O O . SER C 3 82 ? 8.15600 -27.64500 9.64600 1.000 97.93960 274 SER C O 1
ATOM 2628 N N . VAL C 3 83 ? 7.55600 -28.93400 7.89200 1.000 106.07135 275 VAL C N 1
ATOM 2629 C CA . VAL C 3 83 ? 7.46100 -30.15300 8.69300 1.000 109.04486 275 VAL C CA 1
ATOM 2630 C C . VAL C 3 83 ? 8.81200 -30.84200 8.79700 1.000 108.29864 275 VAL C C 1
ATOM 2631 O O . VAL C 3 83 ? 8.98600 -31.72700 9.65100 1.000 112.31777 275 VAL C O 1
ATOM 2644 N N . ASP C 3 84 ? 9.77500 -30.46000 7.95800 1.000 114.28657 276 ASP C N 1
ATOM 2645 C CA . ASP C 3 84 ? 11.13800 -30.96300 8.02200 1.000 114.26988 276 ASP C CA 1
ATOM 2646 C C . ASP C 3 84 ? 12.02500 -30.10700 8.91600 1.000 108.76355 276 ASP C C 1
ATOM 2647 O O . ASP C 3 84 ? 13.02800 -30.60900 9.43600 1.000 103.42961 276 ASP C O 1
ATOM 2656 N N . SER C 3 85 ? 11.66500 -28.84200 9.12600 1.000 108.65075 277 SER C N 1
ATOM 2657 C CA . SER C 3 85 ? 12.36100 -27.97800 10.07700 1.000 123.59319 277 SER C CA 1
ATOM 2658 C C . SER C 3 85 ? 11.61900 -27.95200 11.40900 1.000 111.69257 277 SER C C 1
ATOM 2659 O O . SER C 3 85 ? 10.69500 -28.73600 11.63100 1.000 106.80417 277 SER C O 1
ATOM 2667 N N . PRO D 3 7 ? -1.41100 32.63100 7.99300 1.000 95.75110 199 PRO D N 1
ATOM 2668 C CA . PRO D 3 7 ? -0.38600 33.09200 8.93300 1.000 104.34505 199 PRO D CA 1
ATOM 2669 C C . PRO D 3 7 ? -0.53500 32.48100 10.32800 1.000 94.85885 199 PRO D C 1
ATOM 2670 O O . PRO D 3 7 ? 0.37000 32.60600 11.15200 1.000 104.61028 199 PRO D O 1
ATOM 2681 N N . SER D 3 8 ? -1.66100 31.80400 10.56700 1.000 92.76664 200 SER D N 1
ATOM 2682 C CA . SER D 3 8 ? -1.96800 31.26200 11.88900 1.000 101.11587 200 SER D CA 1
ATOM 2683 C C . SER D 3 8 ? -0.99300 30.17700 12.33800 1.000 95.75472 200 SER D C 1
ATOM 2684 O O . SER D 3 8 ? -0.98800 29.83400 13.52400 1.000 98.10631 200 SER D O 1
ATOM 2692 N N . ASP D 3 9 ? -0.21500 29.60800 11.41500 1.000 83.71395 201 ASP D N 1
ATOM 2693 C CA . ASP D 3 9 ? 0.81100 28.59300 11.66600 1.000 90.07755 201 ASP D CA 1
ATOM 2694 C C . ASP D 3 9 ? 0.17900 27.23200 11.42300 1.000 79.92956 201 ASP D C 1
ATOM 2695 O O . ASP D 3 9 ? 0.80700 26.34100 10.84400 1.000 71.21281 201 ASP D O 1
ATOM 2704 N N . LEU D 3 10 ? -1.07000 27.07200 11.85800 1.000 75.39791 202 LEU D N 1
ATOM 2705 C CA . LEU D 3 10 ? -1.83400 25.90000 11.45600 1.000 77.98580 202 LEU D CA 1
ATOM 2706 C C . LEU D 3 10 ? -2.20600 26.00900 9.98400 1.000 63.07541 202 LEU D C 1
ATOM 2707 O O . LEU D 3 10 ? -2.18300 25.01300 9.25300 1.000 71.14139 202 LEU D O 1
ATOM 2723 N N . GLU D 3 11 ? -2.50800 27.22500 9.52600 1.000 67.15079 203 GLU D N 1
ATOM 2724 C CA . GLU D 3 11 ? -2.72900 27.44700 8.10400 1.000 71.53863 203 GLU D CA 1
ATOM 2725 C C . GLU D 3 11 ? -1.42700 27.33700 7.32500 1.000 64.10727 203 GLU D C 1
ATOM 2726 O O . GLU D 3 11 ? -1.44100 26.97200 6.14400 1.000 68.09403 203 GLU D O 1
ATOM 2730 N N . GLU D 3 12 ? -0.29400 27.64500 7.96600 1.000 57.92355 204 GLU D N 1
ATOM 2731 C CA . GLU D 3 12 ? 0.99500 27.45700 7.30800 1.000 55.04399 204 GLU D CA 1
ATOM 2732 C C . GLU D 3 12 ? 1.28700 25.97800 7.06900 1.000 61.24755 204 GLU D C 1
ATOM 2733 O O . GLU D 3 12 ? 1.81600 25.60900 6.01200 1.000 70.04397 204 GLU D O 1
ATOM 2737 N N . LEU D 3 13 ? 0.91400 25.10800 8.01300 1.000 57.58285 205 LEU D N 1
ATOM 2738 C CA . LEU D 3 13 ? 1.11100 23.67600 7.80800 1.000 60.47078 205 LEU D CA 1
ATOM 2739 C C . LEU D 3 13 ? 0.14600 23.12800 6.76900 1.000 58.90763 205 LEU D C 1
ATOM 2740 O O . LEU D 3 13 ? 0.54100 22.34200 5.90200 1.000 58.36783 205 LEU D O 1
ATOM 2756 N N . GLU D 3 14 ? -1.12100 23.53600 6.83300 1.000 54.74321 206 GLU D N 1
ATOM 2757 C CA . GLU D 3 14 ? -2.09200 23.08800 5.84400 1.000 56.85237 206 GLU D CA 1
ATOM 2758 C C . GLU D 3 14 ? -1.59500 23.38500 4.43600 1.000 60.85586 206 GLU D C 1
ATOM 2759 O O . GLU D 3 14 ? -1.47000 22.48100 3.59800 1.000 61.41710 206 GLU D O 1
ATOM 2771 N N . GLN D 3 15 ? -1.29300 24.65700 4.16300 1.000 61.76193 207 GLN D N 1
ATOM 2772 C CA . GLN D 3 15 ? -0.82400 25.03400 2.83700 1.000 62.10729 207 GLN D CA 1
ATOM 2773 C C . GLN D 3 15 ? 0.43200 24.25500 2.46900 1.000 45.71659 207 GLN D C 1
ATOM 2774 O O . GLN D 3 15 ? 0.55900 23.75100 1.34900 1.000 46.25078 207 GLN D O 1
ATOM 2788 N N . PHE D 3 16 ? 1.38900 24.16500 3.39400 1.000 34.19184 208 PHE D N 1
ATOM 2789 C CA . PHE D 3 16 ? 2.63300 23.48800 3.05400 1.000 39.08831 208 PHE D CA 1
ATOM 2790 C C . PHE D 3 16 ? 2.37500 22.02400 2.73600 1.000 44.21370 208 PHE D C 1
ATOM 2791 O O . PHE D 3 16 ? 2.94900 21.47700 1.78800 1.000 42.33596 208 PHE D O 1
ATOM 2808 N N . ALA D 3 17 ? 1.49600 21.38000 3.50700 1.000 39.92624 209 ALA D N 1
ATOM 2809 C CA . ALA D 3 17 ? 1.16900 19.98500 3.24100 1.000 47.73257 209 ALA D CA 1
ATOM 2810 C C . ALA D 3 17 ? 0.50200 19.82900 1.88100 1.000 51.15879 209 ALA D C 1
ATOM 2811 O O . ALA D 3 17 ? 0.83300 18.91200 1.11700 1.000 36.19891 209 ALA D O 1
ATOM 2818 N N . ARG D 3 18 ? -0.43900 20.71900 1.55600 1.000 45.11640 210 ARG D N 1
ATOM 2819 C CA . ARG D 3 18 ? -1.07800 20.66700 0.24500 1.000 56.14825 210 ARG D CA 1
ATOM 2820 C C . ARG D 3 18 ? -0.06500 20.90600 -0.86600 1.000 45.57494 210 ARG D C 1
ATOM 2821 O O . ARG D 3 18 ? -0.02600 20.16600 -1.85600 1.000 51.27129 210 ARG D O 1
ATOM 2842 N N . THR D 3 19 ? 0.77000 21.93600 -0.71700 1.000 45.71136 211 THR D N 1
ATOM 2843 C CA . THR D 3 19 ? 1.74100 22.24200 -1.76400 1.000 42.01025 211 THR D CA 1
ATOM 2844 C C . THR D 3 19 ? 2.81100 21.16800 -1.85500 1.000 32.55299 211 THR D C 1
ATOM 2845 O O . THR D 3 19 ? 3.35800 20.93100 -2.93800 1.000 32.88321 211 THR D O 1
ATOM 2856 N N . PHE D 3 20 ? 3.13700 20.52100 -0.73700 1.000 33.13674 212 PHE D N 1
ATOM 2857 C CA . PHE D 3 20 ? 4.12900 19.45700 -0.80600 1.000 41.99718 212 PHE D CA 1
ATOM 2858 C C . PHE D 3 20 ? 3.61800 18.30800 -1.65400 1.000 38.62073 212 PHE D C 1
ATOM 2859 O O . PHE D 3 20 ? 4.37600 17.71300 -2.43000 1.000 34.58134 212 PHE D O 1
ATOM 2876 N N . LYS D 3 21 ? 2.33200 17.99100 -1.54200 1.000 42.30671 213 LYS D N 1
ATOM 2877 C CA . LYS D 3 21 ? 1.77600 16.89700 -2.32300 1.000 40.67973 213 LYS D CA 1
ATOM 2878 C C . LYS D 3 21 ? 1.87100 17.21500 -3.80800 1.000 37.59631 213 LYS D C 1
ATOM 2879 O O . LYS D 3 21 ? 2.45800 16.45900 -4.58700 1.000 47.33473 213 LYS D O 1
ATOM 2898 N N . GLN D 3 22 ? 1.32500 18.36000 -4.20900 1.000 41.13299 214 GLN D N 1
ATOM 2899 C CA . GLN D 3 22 ? 1.39000 18.73500 -5.61600 1.000 45.53761 214 GLN D CA 1
ATOM 2900 C C . GLN D 3 22 ? 2.83200 18.78600 -6.09900 1.000 39.04536 214 GLN D C 1
ATOM 2901 O O . GLN D 3 22 ? 3.14600 18.30100 -7.19400 1.000 39.57543 214 GLN D O 1
ATOM 2915 N N . ARG D 3 23 ? 3.73300 19.33400 -5.28400 1.000 40.02488 215 ARG D N 1
ATOM 2916 C CA . ARG D 3 23 ? 5.12300 19.45400 -5.70800 1.000 38.64975 215 ARG D CA 1
ATOM 2917 C C . ARG D 3 23 ? 5.81400 18.09600 -5.76700 1.000 35.86459 215 ARG D C 1
ATOM 2918 O O . ARG D 3 23 ? 6.63300 17.85600 -6.66000 1.000 37.92532 215 ARG D O 1
ATOM 2939 N N . ARG D 3 24 ? 5.50500 17.19400 -4.82500 1.000 37.23461 216 ARG D N 1
ATOM 2940 C CA . ARG D 3 24 ? 6.05000 15.84200 -4.90300 1.000 31.90688 216 ARG D CA 1
ATOM 2941 C C . ARG D 3 24 ? 5.59400 15.14900 -6.17900 1.000 29.59777 216 ARG D C 1
ATOM 2942 O O . ARG D 3 24 ? 6.36300 14.41900 -6.81300 1.000 29.41827 216 ARG D O 1
ATOM 2963 N N . ILE D 3 25 ? 4.32500 15.34000 -6.54300 1.000 37.93114 217 ILE D N 1
ATOM 2964 C CA . ILE D 3 25 ? 3.76800 14.66000 -7.70600 1.000 35.31587 217 ILE D CA 1
ATOM 2965 C C . ILE D 3 25 ? 4.32300 15.24400 -8.99900 1.000 36.30021 217 ILE D C 1
ATOM 2966 O O . ILE D 3 25 ? 4.55400 14.51100 -9.96900 1.000 40.89435 217 ILE D O 1
ATOM 2982 N N . LYS D 3 26 ? 4.56100 16.56000 -9.04000 1.000 43.26857 218 LYS D N 1
ATOM 2983 C CA . LYS D 3 26 ? 5.14000 17.15400 -10.24100 1.000 41.79104 218 LYS D CA 1
ATOM 2984 C C . LYS D 3 26 ? 6.53300 16.60100 -10.50000 1.000 46.67270 218 LYS D C 1
ATOM 2985 O O . LYS D 3 26 ? 6.93200 16.41900 -11.65400 1.000 52.98208 218 LYS D O 1
ATOM 3004 N N . LEU D 3 27 ? 7.28900 16.32200 -9.43800 1.000 39.48053 219 LEU D N 1
ATOM 3005 C CA . LEU D 3 27 ? 8.62800 15.77400 -9.59500 1.000 31.93710 219 LEU D CA 1
ATOM 3006 C C . LEU D 3 27 ? 8.61700 14.30000 -9.97200 1.000 43.70663 219 LEU D C 1
ATOM 3007 O O . LEU D 3 27 ? 9.66100 13.76400 -10.36100 1.000 32.92049 219 LEU D O 1
ATOM 3023 N N . GLY D 3 28 ? 7.47100 13.63500 -9.87700 1.000 33.55177 220 GLY D N 1
ATOM 3024 C CA . GLY D 3 28 ? 7.42200 12.21800 -10.16500 1.000 32.83019 220 GLY D CA 1
ATOM 3025 C C . GLY D 3 28 ? 8.00600 11.35800 -9.06700 1.000 42.05035 220 GLY D C 1
ATOM 3026 O O . GLY D 3 28 ? 8.58300 10.30400 -9.35800 1.000 43.21542 220 GLY D O 1
ATOM 3030 N N . PHE D 3 29 ? 7.85900 11.76300 -7.80500 1.000 30.42858 221 PHE D N 1
ATOM 3031 C CA . PHE D 3 29 ? 8.31200 10.97500 -6.66500 1.000 35.96425 221 PHE D CA 1
ATOM 3032 C C . PHE D 3 29 ? 7.12900 10.33300 -5.96200 1.000 36.22062 221 PHE D C 1
ATOM 3033 O O . PHE D 3 29 ? 6.12200 10.99800 -5.69200 1.000 33.6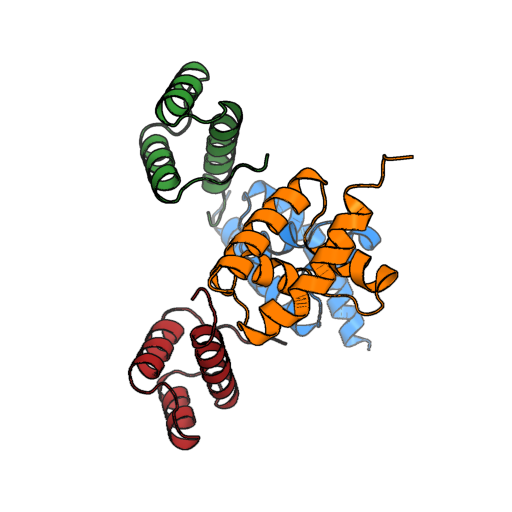6467 221 PHE D O 1
ATOM 3050 N N . THR D 3 30 ? 7.27800 9.04800 -5.64300 1.000 29.34194 222 THR D N 1
ATOM 3051 C CA . THR D 3 30 ? 6.32700 8.36100 -4.79100 1.000 45.06099 222 THR D CA 1
ATOM 3052 C C . THR D 3 30 ? 6.52600 8.79400 -3.34300 1.000 34.89233 222 THR D C 1
ATOM 3053 O O . THR D 3 30 ? 7.55700 9.36100 -2.96500 1.000 32.24175 222 THR D O 1
ATOM 3064 N N . GLN D 3 31 ? 5.52500 8.48900 -2.51900 1.000 32.88648 223 GLN D N 1
ATOM 3065 C CA . GLN D 3 31 ? 5.65800 8.74800 -1.09200 1.000 25.51300 223 GLN D CA 1
ATOM 3066 C C . GLN D 3 31 ? 6.83300 7.97700 -0.50400 1.000 23.20908 223 GLN D C 1
ATOM 3067 O O . GLN D 3 31 ? 7.58700 8.51100 0.31600 1.000 30.35678 223 GLN D O 1
ATOM 3081 N N . GLY D 3 32 ? 7.02500 6.72800 -0.93300 1.000 34.25245 224 GLY D N 1
ATOM 3082 C CA . GLY D 3 32 ? 8.13300 5.94700 -0.41300 1.000 30.85607 224 GLY D CA 1
ATOM 3083 C C . GLY D 3 32 ? 9.49300 6.45300 -0.84800 1.000 33.05507 224 GLY D C 1
ATOM 3084 O O . GLY D 3 32 ? 10.45500 6.38900 -0.07800 1.000 43.17595 224 GLY D O 1
ATOM 3088 N N . ASP D 3 33 ? 9.59800 6.98000 -2.06900 1.000 46.30056 225 ASP D N 1
ATOM 3089 C CA . ASP D 3 33 ? 10.87400 7.52300 -2.52600 1.000 52.88848 225 ASP D CA 1
ATOM 3090 C C . ASP D 3 33 ? 11.29800 8.72300 -1.68800 1.000 36.02867 225 ASP D C 1
ATOM 3091 O O . ASP D 3 33 ? 12.48800 8.90100 -1.40100 1.000 36.28761 225 ASP D O 1
ATOM 3100 N N . VAL D 3 34 ? 10.34200 9.55900 -1.28100 1.000 38.05461 226 VAL D N 1
ATOM 3101 C CA . VAL D 3 34 ? 10.67700 10.68100 -0.41100 1.000 45.88733 226 VAL D CA 1
ATOM 3102 C C . VAL D 3 34 ? 11.23700 10.17000 0.91000 1.000 41.87379 226 VAL D C 1
ATOM 3103 O O . VAL D 3 34 ? 12.28500 10.63000 1.38300 1.000 38.53541 226 VAL D O 1
ATOM 3116 N N . GLY D 3 35 ? 10.54300 9.21000 1.52500 1.000 43.77770 227 GLY D N 1
ATOM 3117 C CA . GLY D 3 35 ? 11.01200 8.66900 2.79000 1.000 35.06120 227 GLY D CA 1
ATOM 3118 C C . GLY D 3 35 ? 12.43900 8.16500 2.72100 1.000 41.69819 227 GLY D C 1
ATOM 3119 O O . GLY D 3 35 ? 13.23000 8.38000 3.64400 1.000 49.74193 227 GLY D O 1
ATOM 3123 N N . LEU D 3 36 ? 12.80200 7.52600 1.60300 1.000 48.82428 228 LEU D N 1
ATOM 3124 C CA . LEU D 3 36 ? 14.14700 6.97900 1.45600 1.000 48.94102 228 LEU D CA 1
ATOM 3125 C C . LEU D 3 36 ? 15.16200 8.06600 1.13500 1.000 52.45448 228 LEU D C 1
ATOM 3126 O O . LEU D 3 36 ? 16.27200 8.06300 1.68100 1.000 45.17745 228 LEU D O 1
ATOM 3142 N N . ALA D 3 37 ? 14.81200 8.98900 0.23600 1.000 57.65485 229 ALA D N 1
ATOM 3143 C CA . ALA D 3 37 ? 15.74300 10.05200 -0.12700 1.000 52.28214 229 ALA D CA 1
ATOM 3144 C C . ALA D 3 37 ? 16.14200 10.86600 1.09800 1.000 48.10798 229 ALA D C 1
ATOM 3145 O O . ALA D 3 37 ? 17.30700 11.25900 1.24200 1.000 47.14490 229 ALA D O 1
ATOM 3152 N N . MET D 3 38 ? 15.18900 11.12300 1.99500 1.000 46.53357 230 MET D N 1
ATOM 3153 C CA . MET D 3 38 ? 15.49400 11.89200 3.19800 1.000 57.49199 230 MET D CA 1
ATOM 3154 C C . MET D 3 38 ? 16.49000 11.15700 4.08200 1.000 55.76229 230 MET D C 1
ATOM 3155 O O . MET D 3 38 ? 17.39100 11.77500 4.66400 1.000 67.16170 230 MET D O 1
ATOM 3169 N N . GLY D 3 39 ? 16.34300 9.83500 4.20000 1.000 47.85701 231 GLY D N 1
ATOM 3170 C CA . GLY D 3 39 ? 17.28100 9.06100 4.99500 1.000 60.72702 231 GLY D CA 1
ATOM 3171 C C . GLY D 3 39 ? 18.70600 9.14200 4.48700 1.000 52.04973 231 GLY D C 1
ATOM 3172 O O . GLY D 3 39 ? 19.64200 9.34300 5.26500 1.000 58.09828 231 GLY D O 1
ATOM 3176 N N . LYS D 3 40 ? 18.89200 9.02100 3.17000 1.000 51.31862 232 LYS D N 1
ATOM 3177 C CA . LYS D 3 40 ? 20.24100 9.10600 2.62000 1.000 60.82970 232 LYS D CA 1
ATOM 3178 C C . LYS D 3 40 ? 20.77500 10.53000 2.67900 1.000 58.25845 232 LYS D C 1
ATOM 3179 O O . LYS D 3 40 ? 21.98400 10.73500 2.83200 1.000 52.68511 232 LYS D O 1
ATOM 3198 N N . LEU D 3 41 ? 19.89400 11.52100 2.56400 1.000 53.96998 233 LEU D N 1
ATOM 3199 C CA . LEU D 3 41 ? 20.30700 12.91800 2.53900 1.000 59.60827 233 LEU D CA 1
ATOM 3200 C C . LEU D 3 41 ? 20.43900 13.51600 3.93300 1.000 61.20724 233 LEU D C 1
ATOM 3201 O O . LEU D 3 41 ? 21.35900 14.29900 4.18500 1.000 64.95651 233 LEU D O 1
ATOM 3217 N N . TYR D 3 42 ? 19.54500 13.15300 4.85200 1.000 57.92126 234 TYR D N 1
ATOM 3218 C CA . TYR D 3 42 ? 19.48800 13.79700 6.15700 1.000 49.31795 234 TYR D CA 1
ATOM 3219 C C . TYR D 3 42 ? 19.63400 12.79600 7.30200 1.000 63.79656 234 TYR D C 1
ATOM 3220 O O . TYR D 3 42 ? 19.47900 13.17500 8.46900 1.000 63.08402 234 TYR D O 1
ATOM 3238 N N . GLY D 3 43 ? 19.93000 11.53800 6.99200 1.000 55.39346 235 GLY D N 1
ATOM 3239 C CA . GLY D 3 43 ? 20.21500 10.48200 7.95700 1.000 70.62542 235 GLY D CA 1
ATOM 3240 C C . GLY D 3 43 ? 19.10900 9.56200 8.45800 1.000 73.10281 235 GLY D C 1
ATOM 3241 O O . GLY D 3 43 ? 19.35300 8.36400 8.61000 1.000 74.34753 235 GLY D O 1
ATOM 3245 N N . ASN D 3 44 ? 17.90900 10.07900 8.72200 1.000 57.27849 236 ASN D N 1
ATOM 3246 C CA . ASN D 3 44 ? 16.81100 9.25500 9.22300 1.000 75.03664 236 ASN D CA 1
ATOM 3247 C C . ASN D 3 44 ? 15.74400 9.09800 8.14100 1.000 77.65462 236 ASN D C 1
ATOM 3248 O O . ASN D 3 44 ? 15.10200 10.07800 7.74700 1.000 55.93563 236 ASN D O 1
ATOM 3259 N N . ASP D 3 45 ? 15.55900 7.86500 7.66500 1.000 78.37161 237 ASP D N 1
ATOM 3260 C CA . ASP D 3 45 ? 14.54900 7.58600 6.65100 1.000 72.64281 237 ASP D CA 1
ATOM 3261 C C . ASP D 3 45 ? 13.16500 7.46300 7.28600 1.000 61.55980 237 ASP D C 1
ATOM 3262 O O . ASP D 3 45 ? 13.01700 7.19500 8.47900 1.000 53.46961 237 ASP D O 1
ATOM 3271 N N . PHE D 3 46 ? 12.14200 7.68800 6.46300 1.000 64.74397 238 PHE D N 1
ATOM 3272 C CA . PHE D 3 46 ? 10.75100 7.59000 6.87300 1.000 53.97812 238 PHE D CA 1
ATOM 3273 C C . PHE D 3 46 ? 10.00000 6.68000 5.91000 1.000 52.22866 238 PHE D C 1
ATOM 3274 O O . PHE D 3 46 ? 10.48600 6.35400 4.82400 1.000 45.52723 238 PHE D O 1
ATOM 3291 N N . SER D 3 47 ? 8.81700 6.24500 6.33100 1.000 38.93471 239 SER D N 1
ATOM 3292 C CA . SER D 3 47 ? 8.04300 5.25600 5.59800 1.000 44.22120 239 SER D CA 1
ATOM 3293 C C . SER D 3 47 ? 6.99100 5.92500 4.72500 1.000 41.09283 239 SER D C 1
ATOM 3294 O O . SER D 3 47 ? 6.59200 7.07000 4.94900 1.000 42.82868 239 SER D O 1
ATOM 3302 N N . GLN D 3 48 ? 6.54900 5.18500 3.70500 1.000 30.16300 240 GLN D N 1
ATOM 3303 C CA . GLN D 3 48 ? 5.45700 5.65700 2.86300 1.000 33.52864 240 GLN D CA 1
ATOM 3304 C C . GLN D 3 48 ? 4.23200 6.00900 3.69000 1.000 33.49626 240 GLN D C 1
ATOM 3305 O O . GLN D 3 48 ? 3.47900 6.91900 3.33000 1.000 40.37641 240 GLN D O 1
ATOM 3319 N N . THR D 3 49 ? 3.99900 5.27800 4.78300 1.000 47.81403 241 THR D N 1
ATOM 3320 C CA . THR D 3 49 ? 2.85200 5.56600 5.64000 1.000 40.63288 241 THR D CA 1
ATOM 3321 C C . THR D 3 49 ? 2.97400 6.94500 6.28400 1.000 34.60127 241 THR D C 1
ATOM 3322 O O . THR D 3 49 ? 1.99400 7.69400 6.35700 1.000 23.42930 241 THR D O 1
ATOM 3333 N N . THR D 3 50 ? 4.16700 7.28800 6.77500 1.000 37.33684 242 THR D N 1
ATOM 3334 C CA . THR D 3 50 ? 4.34400 8.56700 7.45500 1.000 40.22190 242 THR D CA 1
ATOM 3335 C C . THR D 3 50 ? 4.17800 9.73100 6.48700 1.000 48.54846 242 THR D C 1
AT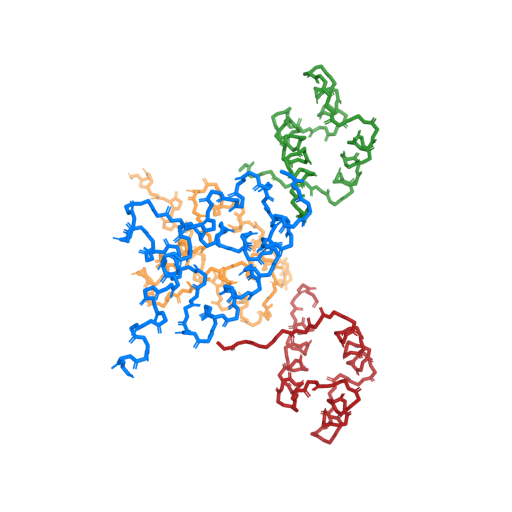OM 3336 O O . THR D 3 50 ? 3.53900 10.73800 6.81900 1.000 32.12924 242 THR D O 1
ATOM 3347 N N . ILE D 3 51 ? 4.71900 9.60100 5.27400 1.000 46.71776 243 ILE D N 1
ATOM 3348 C CA . ILE D 3 51 ? 4.55300 10.64300 4.26900 1.000 30.70487 243 ILE D CA 1
ATOM 3349 C C . ILE D 3 51 ? 3.07600 10.81000 3.92800 1.000 45.38535 243 ILE D C 1
ATOM 3350 O O . ILE D 3 51 ? 2.55600 11.92900 3.86800 1.000 42.99642 243 ILE D O 1
ATOM 3366 N N . SER D 3 52 ? 2.38200 9.69000 3.70300 1.000 35.20617 244 SER D N 1
ATOM 3367 C CA . SER D 3 52 ? 0.96900 9.76400 3.34500 1.000 35.88544 244 SER D CA 1
ATOM 3368 C C . SER D 3 52 ? 0.17800 10.51500 4.40300 1.000 35.89501 244 SER D C 1
ATOM 3369 O O . SER D 3 52 ? -0.66500 11.35900 4.07400 1.000 40.50332 244 SER D O 1
ATOM 3377 N N . ARG D 3 53 ? 0.44200 10.23200 5.68000 1.000 42.40916 245 ARG D N 1
ATOM 3378 C CA . ARG D 3 53 ? -0.28000 10.90600 6.75400 1.000 42.71881 245 ARG D CA 1
ATOM 3379 C C . ARG D 3 53 ? 0.04500 12.39300 6.78500 1.000 46.03166 245 ARG D C 1
ATOM 3380 O O . ARG D 3 53 ? -0.83000 13.21900 7.06700 1.000 47.77361 245 ARG D O 1
ATOM 3401 N N . PHE D 3 54 ? 1.29600 12.75200 6.49900 1.000 44.98861 246 PHE D N 1
ATOM 3402 C CA . PHE D 3 54 ? 1.66900 14.16200 6.48400 1.000 48.46938 246 PHE D CA 1
ATOM 3403 C C . PHE D 3 54 ? 0.87800 14.91600 5.42400 1.000 45.62715 246 PHE D C 1
ATOM 3404 O O . PHE D 3 54 ? 0.30100 15.97600 5.69600 1.000 45.45267 246 PHE D O 1
ATOM 3421 N N . GLU D 3 55 ? 0.82800 14.37100 4.21000 1.000 43.88764 247 GLU D N 1
ATOM 3422 C CA . GLU D 3 55 ? 0.13300 15.03000 3.11200 1.000 43.59938 247 GLU D CA 1
ATOM 3423 C C . GLU D 3 55 ? -1.35600 15.17300 3.38100 1.000 48.42757 247 GLU D C 1
ATOM 3424 O O . GLU D 3 55 ? -1.99500 16.06100 2.80600 1.000 54.68331 247 GLU D O 1
ATOM 3436 N N . ALA D 3 56 ? -1.92300 14.32300 4.23700 1.000 46.32478 248 ALA D N 1
ATOM 3437 C CA . ALA D 3 56 ? -3.34200 14.35800 4.56200 1.000 61.22127 248 ALA D CA 1
ATOM 3438 C C . ALA D 3 56 ? -3.61400 14.96100 5.93100 1.000 53.02407 248 ALA D C 1
ATOM 3439 O O . ALA D 3 56 ? -4.77600 15.02200 6.34800 1.000 58.56282 248 ALA D O 1
ATOM 3446 N N . LEU D 3 57 ? -2.57300 15.39500 6.64100 1.000 54.08905 249 LEU D N 1
ATOM 3447 C CA . LEU D 3 57 ? -2.71200 16.01400 7.95700 1.000 62.50819 249 LEU D CA 1
ATOM 3448 C C . LEU D 3 57 ? -3.27600 15.03400 8.97900 1.000 60.27269 249 LEU D C 1
ATOM 3449 O O . LEU D 3 57 ? -3.96000 15.43000 9.92500 1.000 66.23223 249 LEU D O 1
ATOM 3465 N N . ASN D 3 58 ? -3.00300 13.74700 8.78800 1.000 61.32125 250 ASN D N 1
ATOM 3466 C CA . ASN D 3 58 ? -3.34800 12.72400 9.77400 1.000 71.24665 250 ASN D CA 1
ATOM 3467 C C . ASN D 3 58 ? -2.22600 12.52300 10.78800 1.000 57.48895 250 ASN D C 1
ATOM 3468 O O . ASN D 3 58 ? -1.84400 11.39800 11.10100 1.000 58.67430 250 ASN D O 1
ATOM 3479 N N . LEU D 3 59 ? -1.55300 13.59300 11.22000 1.000 54.18995 251 LEU D N 1
ATOM 3480 C CA . LEU D 3 59 ? -0.47400 13.52700 12.23800 1.000 59.74619 251 LEU D CA 1
ATOM 3481 C C . LEU D 3 59 ? -0.74100 14.63100 13.25600 1.000 53.04970 251 LEU D C 1
ATOM 3482 O O . LEU D 3 59 ? -1.52100 15.53800 12.93400 1.000 54.20991 251 LEU D O 1
ATOM 3498 N N . SER D 3 60 ? -0.12800 14.55400 14.43200 1.000 53.30252 252 SER D N 1
ATOM 3499 C CA . SER D 3 60 ? -0.27000 15.57700 15.49300 1.000 57.40059 252 SER D CA 1
ATOM 3500 C C . SER D 3 60 ? 0.33700 16.88000 14.98600 1.000 56.11487 252 SER D C 1
ATOM 3501 O O . SER D 3 60 ? 1.23700 16.79000 14.16500 1.000 53.80486 252 SER D O 1
ATOM 3509 N N . PHE D 3 61 ? -0.11900 18.03700 15.46700 1.000 62.85426 253 PHE D N 1
ATOM 3510 C CA . PHE D 3 61 ? 0.43600 19.36300 15.08800 1.000 48.15100 253 PHE D CA 1
ATOM 3511 C C . PHE D 3 61 ? 1.90500 19.41100 15.48600 1.000 50.87094 253 PHE D C 1
ATOM 3512 O O . PHE D 3 61 ? 2.63400 20.16500 14.86700 1.000 62.37116 253 PHE D O 1
ATOM 3529 N N . LYS D 3 62 ? 2.30500 18.67300 16.52100 1.000 46.29279 254 LYS D N 1
ATOM 3530 C CA . LYS D 3 62 ? 3.70900 18.61300 16.99200 1.000 59.48087 254 LYS D CA 1
ATOM 3531 C C . LYS D 3 62 ? 4.53600 17.81200 15.98600 1.000 61.26971 254 LYS D C 1
ATOM 3532 O O . LYS D 3 62 ? 5.66600 18.23500 15.73200 1.000 61.22276 254 LYS D O 1
ATOM 3551 N N . ASN D 3 63 ? 4.01300 16.69700 15.46300 1.000 56.72091 255 ASN D N 1
ATOM 3552 C CA . ASN D 3 63 ? 4.74800 15.80500 14.52700 1.000 48.88128 255 ASN D CA 1
ATOM 3553 C C . ASN D 3 63 ? 4.71700 16.41400 13.13100 1.000 51.13753 255 ASN D C 1
ATOM 3554 O O . ASN D 3 63 ? 5.66200 16.19000 12.38300 1.000 52.61364 255 ASN D O 1
ATOM 3565 N N . MET D 3 64 ? 3.65400 17.12500 12.78700 1.000 52.94502 256 MET D N 1
ATOM 3566 C CA . MET D 3 64 ? 3.56800 17.84800 11.50300 1.000 45.47032 256 MET D CA 1
ATOM 3567 C C . MET D 3 64 ? 4.67200 18.90500 11.51800 1.000 46.78082 256 MET D C 1
ATOM 3568 O O . MET D 3 64 ? 5.29700 19.07200 10.48000 1.000 50.31254 256 MET D O 1
ATOM 3582 N N . CYS D 3 65 ? 4.88900 19.60100 12.64200 1.000 50.96514 257 CYS D N 1
ATOM 3583 C CA . CYS D 3 65 ? 5.90900 20.64300 12.73300 1.000 58.27701 257 CYS D CA 1
ATOM 3584 C C . CYS D 3 65 ? 7.31400 20.06200 12.68600 1.000 45.47409 257 CYS D C 1
ATOM 3585 O O . CYS D 3 65 ? 8.24100 20.71700 12.19600 1.000 53.86983 257 CYS D O 1
ATOM 3593 N N . LYS D 3 66 ? 7.49500 18.84100 13.18600 1.000 48.31683 258 LYS D N 1
ATOM 3594 C CA . LYS D 3 66 ? 8.82300 18.24100 13.19800 1.000 55.35636 258 LYS D CA 1
ATOM 3595 C C . LYS D 3 66 ? 9.24900 17.80000 11.80400 1.000 50.80029 258 LYS D C 1
ATOM 3596 O O . LYS D 3 66 ? 10.43900 17.85200 11.47400 1.000 45.07985 258 LYS D O 1
ATOM 3615 N N . LEU D 3 67 ? 8.29500 17.38100 10.96900 1.000 47.33618 259 LEU D N 1
ATOM 3616 C CA . LEU D 3 67 ? 8.62800 16.87600 9.64100 1.000 62.83869 259 LEU D CA 1
ATOM 3617 C C . LEU D 3 67 ? 8.76500 17.98400 8.60000 1.000 45.17300 259 LEU D C 1
ATOM 3618 O O . LEU D 3 67 ? 9.52200 17.82500 7.63700 1.000 44.96829 259 LEU D O 1
ATOM 3634 N N . LYS D 3 68 ? 8.04800 19.09800 8.76500 1.000 50.11576 260 LYS D N 1
ATOM 3635 C CA . LYS D 3 68 ? 8.01800 20.15300 7.75500 1.000 49.82813 260 LYS D CA 1
ATOM 3636 C C . LYS D 3 68 ? 9.41000 20.58500 7.30500 1.000 39.94172 260 LYS D C 1
ATOM 3637 O O . LYS D 3 68 ? 9.70200 20.55000 6.10400 1.000 51.96662 260 LYS D O 1
ATOM 3656 N N . PRO D 3 69 ? 10.29200 21.01200 8.21100 1.000 47.87171 261 PRO D N 1
ATOM 3657 C CA . PRO D 3 69 ? 11.61600 21.46700 7.74900 1.000 53.60980 261 PRO D CA 1
ATOM 3658 C C . PRO D 3 69 ? 12.39900 20.38700 7.01700 1.000 44.22946 261 PRO D C 1
ATOM 3659 O O . PRO D 3 69 ? 13.11300 20.68900 6.05300 1.000 47.19031 261 PRO D O 1
ATOM 3670 N N . LEU D 3 70 ? 12.28000 19.12600 7.43900 1.000 47.32537 262 LEU D N 1
ATOM 3671 C CA . LEU D 3 70 ? 12.93100 18.04100 6.71000 1.000 51.23243 262 LEU D CA 1
ATOM 3672 C C . LEU D 3 70 ? 12.41900 17.96700 5.28000 1.000 44.30848 262 LEU D C 1
ATOM 3673 O O . LEU D 3 70 ? 13.19900 18.00900 4.32200 1.000 38.07283 262 LEU D O 1
ATOM 3689 N N . LEU D 3 71 ? 11.09900 17.87000 5.11600 1.000 42.80894 263 LEU D N 1
ATOM 3690 C CA . LEU D 3 71 ? 10.52200 17.83900 3.78000 1.000 39.12236 263 LEU D CA 1
ATOM 3691 C C . LEU D 3 71 ? 10.81700 19.12700 3.02300 1.000 37.11751 263 LEU D C 1
ATOM 3692 O O . LEU D 3 71 ? 10.90700 19.11900 1.79100 1.000 49.45533 263 LEU D O 1
ATOM 3708 N N . GLU D 3 72 ? 10.97800 20.23400 3.74400 1.000 55.79611 264 GLU D N 1
ATOM 3709 C CA . GLU D 3 72 ? 11.27300 21.51500 3.11100 1.000 34.68192 264 GLU D CA 1
ATOM 3710 C C . GLU D 3 72 ? 12.66100 21.50400 2.47800 1.000 38.18439 264 GLU D C 1
ATOM 3711 O O . GLU D 3 72 ? 12.84100 21.95900 1.34300 1.000 44.99388 264 GLU D O 1
ATOM 3723 N N . LYS D 3 73 ? 13.65800 20.99600 3.20600 1.000 31.65244 265 LYS D N 1
ATOM 3724 C CA . LYS D 3 73 ? 15.00400 20.88400 2.64900 1.000 38.94884 265 LYS D CA 1
ATOM 3725 C C . LYS D 3 73 ? 15.03200 19.93400 1.45700 1.000 42.17210 265 LYS D C 1
ATOM 3726 O O . LYS D 3 73 ? 15.65700 20.23100 0.43200 1.000 47.56443 265 LYS D O 1
ATOM 3745 N N . TRP D 3 74 ? 14.36800 18.78000 1.57600 1.000 48.40419 266 TRP D N 1
ATOM 3746 C CA . TRP D 3 74 ? 14.38200 17.80500 0.48800 1.000 39.42655 266 TRP D CA 1
ATOM 3747 C C . TRP D 3 74 ? 13.80000 18.39400 -0.79000 1.000 44.80475 266 TRP D C 1
ATOM 3748 O O . TRP D 3 74 ? 14.30800 18.13500 -1.88800 1.000 38.14379 266 TRP D O 1
ATOM 3769 N N . LEU D 3 75 ? 12.71100 19.16000 -0.67300 1.000 51.49871 267 LEU D N 1
ATOM 3770 C CA . LEU D 3 75 ? 12.11500 19.77200 -1.85600 1.000 43.80323 267 LEU D CA 1
ATOM 3771 C C . LEU D 3 75 ? 13.10100 20.69900 -2.55200 1.000 36.95518 267 LEU D C 1
ATOM 3772 O O . LEU D 3 75 ? 13.17900 20.71600 -3.78400 1.000 43.46252 267 LEU D O 1
ATOM 3788 N N . ASN D 3 76 ? 13.85400 21.49300 -1.78600 1.000 36.47474 268 ASN D N 1
ATOM 3789 C CA . ASN D 3 76 ? 14.82500 22.38400 -2.41500 1.000 48.73392 268 ASN D CA 1
ATOM 3790 C C . ASN D 3 76 ? 15.82000 21.59600 -3.25500 1.000 40.85370 268 ASN D C 1
ATOM 3791 O O . ASN D 3 76 ? 16.15400 21.99500 -4.37800 1.000 42.22065 268 ASN D O 1
ATOM 3802 N N . ASP D 3 77 ? 16.30600 20.47400 -2.72500 1.000 35.92716 269 ASP D N 1
ATOM 3803 C CA . ASP D 3 77 ? 17.29700 19.68100 -3.44600 1.000 47.12706 269 ASP D CA 1
ATOM 3804 C C . ASP D 3 77 ? 16.69800 19.01000 -4.67900 1.000 49.49017 269 ASP D C 1
ATOM 3805 O O . ASP D 3 77 ? 17.32400 18.98400 -5.74600 1.000 37.96848 269 ASP D O 1
ATOM 3814 N N . ALA D 3 78 ? 15.46700 18.50900 -4.56800 1.000 41.56474 270 ALA D N 1
ATOM 3815 C CA . ALA D 3 78 ? 14.87100 17.77000 -5.67300 1.000 33.27372 270 ALA D CA 1
ATOM 3816 C C . ALA D 3 78 ? 14.42300 18.68900 -6.80300 1.000 32.13917 270 ALA D C 1
ATOM 3817 O O . ALA D 3 78 ? 14.56300 18.33500 -7.97800 1.000 34.13991 270 ALA D O 1
ATOM 3824 N N . GLU D 3 79 ? 13.89300 19.87000 -6.47400 1.000 38.88972 271 GLU D N 1
ATOM 3825 C CA . GLU D 3 79 ? 13.41500 20.78500 -7.50700 1.000 40.92989 271 GLU D CA 1
ATOM 3826 C C . GLU D 3 79 ? 14.55000 21.43200 -8.28800 1.000 30.90892 271 GLU D C 1
ATOM 3827 O O . GLU D 3 79 ? 14.30600 21.97200 -9.37100 1.000 46.48790 271 GLU D O 1
ATOM 3839 N N . THR D 3 80 ? 15.76700 21.44300 -7.75300 1.000 36.78247 272 THR D N 1
ATOM 3840 C CA . THR D 3 80 ? 16.93800 21.93700 -8.47600 1.000 49.60624 272 THR D CA 1
ATOM 3841 C C . THR D 3 80 ? 17.83500 20.82100 -9.00200 1.000 47.55021 272 THR D C 1
ATOM 3842 O O . THR D 3 80 ? 19.06100 20.95500 -8.96500 1.000 66.13025 272 THR D O 1
ATOM 3853 N N . MET D 3 81 ? 17.28200 19.71700 -9.51100 1.000 67.51447 273 MET D N 1
ATOM 3854 C CA . MET D 3 81 ? 18.14100 18.68200 -10.08300 1.000 60.89164 273 MET D CA 1
ATOM 3855 C C . MET D 3 81 ? 18.71800 19.11300 -11.42700 1.000 79.25814 273 MET D C 1
ATOM 3856 O O . MET D 3 81 ? 19.86200 18.77900 -11.75500 1.000 81.53503 273 MET D O 1
ATOM 3870 N N . SER D 3 82 ? 17.93500 19.84500 -12.21600 1.000 73.56643 274 SER D N 1
ATOM 3871 C CA . SER D 3 82 ? 18.33100 20.26100 -13.55600 1.000 87.36654 274 SER D CA 1
ATOM 3872 C C . SER D 3 82 ? 19.10800 21.57100 -13.59700 1.000 90.37578 274 SER D C 1
ATOM 3873 O O . SER D 3 82 ? 19.76300 21.84900 -14.60800 1.000 100.46027 274 SER D O 1
ATOM 3881 N N . VAL D 3 83 ? 19.05400 22.37700 -12.54300 1.000 82.22342 275 VAL D N 1
ATOM 3882 C CA . VAL D 3 83 ? 19.61100 23.72600 -12.57300 1.000 87.39997 275 VAL D CA 1
ATOM 3883 C C . VAL D 3 83 ? 21.11900 23.65800 -12.35700 1.000 93.60987 275 VAL D C 1
ATOM 3884 O O . VAL D 3 83 ? 21.58700 23.29800 -11.27400 1.000 87.27529 275 VAL D O 1
ATOM 3897 N N . ASP D 3 84 ? 21.88300 24.01300 -13.38700 1.000 94.72522 276 ASP D N 1
ATOM 3898 C CA . ASP D 3 84 ? 23.33100 24.15000 -13.25900 1.000 94.73134 276 ASP D CA 1
ATOM 3899 C C . ASP D 3 84 ? 23.69000 25.59200 -12.90700 1.000 96.53417 276 ASP D C 1
ATOM 3900 O O . ASP D 3 84 ? 24.36000 26.28500 -13.67300 1.000 96.77272 276 ASP D O 1
ATOM 3909 N N . LYS E 3 110 ? -0.37600 15.20700 -12.30700 1.000 83.50616 300 LYS E N 1
ATOM 3910 C CA . LYS E 3 110 ? -1.57100 15.17400 -13.14300 1.000 107.92694 300 LYS E CA 1
ATOM 3911 C C . LYS E 3 110 ? -2.49300 14.01400 -12.77300 1.000 102.99338 300 LYS E C 1
ATOM 3912 O O . LYS E 3 110 ? -3.48500 13.77100 -13.46500 1.000 95.52508 300 LYS E O 1
ATOM 3915 N N . ARG E 3 111 ? -2.16200 13.29500 -11.69300 1.000 100.41240 301 ARG E N 1
ATOM 3916 C CA . ARG E 3 111 ? -3.00100 12.19300 -11.23000 1.000 80.58414 301 ARG E CA 1
ATOM 3917 C C . ARG E 3 111 ? -4.46500 12.59900 -11.25900 1.000 85.16364 301 ARG E C 1
ATOM 3918 O O . ARG E 3 111 ? -4.80800 13.75600 -10.99800 1.000 91.72838 301 ARG E O 1
ATOM 3939 N N . THR E 3 112 ? -5.32900 11.64000 -11.57200 1.000 82.91191 302 THR E N 1
ATOM 3940 C CA . THR E 3 112 ? -6.76300 11.88300 -11.62400 1.000 74.32244 302 THR E CA 1
ATOM 3941 C C . THR E 3 112 ? -7.45900 11.08500 -10.53200 1.000 71.24317 302 THR E C 1
ATOM 3942 O O . THR E 3 112 ? -7.33500 9.85800 -10.48000 1.000 75.88095 302 THR E O 1
ATOM 3953 N N . SER E 3 113 ? -8.16800 11.78900 -9.65200 1.000 58.50532 303 SER E N 1
ATOM 3954 C CA . SER E 3 113 ? -8.99000 11.19500 -8.61200 1.000 46.58988 303 SER E CA 1
ATOM 3955 C C . SER E 3 113 ? -10.43100 11.60800 -8.87000 1.000 54.97561 303 SER E C 1
ATOM 3956 O O . SER E 3 113 ? -10.69100 12.71400 -9.35400 1.000 56.58148 303 SER E O 1
ATOM 3964 N N . ILE E 3 114 ? -11.37400 10.73000 -8.55200 1.000 52.54875 304 ILE E N 1
ATOM 3965 C CA . ILE E 3 114 ? -12.78200 10.99200 -8.81700 1.000 43.81301 304 ILE E CA 1
ATOM 3966 C C . ILE E 3 114 ? -13.44000 11.50000 -7.54400 1.000 53.23736 304 ILE E C 1
ATOM 3967 O O . ILE E 3 114 ? -13.36600 10.85000 -6.49400 1.000 54.02790 304 ILE E O 1
ATOM 3983 N N . GLU E 3 115 ? -14.09000 12.65800 -7.64300 1.000 57.74983 305 GLU E N 1
ATOM 3984 C CA . GLU E 3 115 ? -14.86800 13.18800 -6.53400 1.000 50.20699 305 GLU E CA 1
ATOM 3985 C C . GLU E 3 115 ? -15.90200 12.15900 -6.09800 1.000 52.32495 305 GLU E C 1
ATOM 3986 O O . GLU E 3 115 ? -16.44300 11.40800 -6.91400 1.000 41.94851 305 GLU E O 1
ATOM 3998 N N . THR E 3 116 ? -16.18000 12.13400 -4.79600 1.000 42.66766 306 THR E N 1
ATOM 3999 C CA . THR E 3 116 ? -17.13500 11.16900 -4.26000 1.000 45.91525 306 THR E CA 1
ATOM 4000 C C . THR E 3 116 ? -18.46400 11.21800 -5.01200 1.000 48.78041 306 THR E C 1
ATOM 4001 O O . THR E 3 116 ? -18.97900 10.18100 -5.44700 1.000 52.98795 306 THR E O 1
ATOM 4012 N N . ASN E 3 117 ? -19.03400 12.41700 -5.18300 1.000 57.14138 307 ASN E N 1
ATOM 4013 C CA . ASN E 3 117 ? -20.31400 12.52200 -5.88100 1.000 47.94198 307 ASN E CA 1
ATOM 4014 C C . ASN E 3 117 ? -20.18600 12.25900 -7.37900 1.000 44.83573 307 ASN E C 1
ATOM 4015 O O . ASN E 3 117 ? -21.16000 11.83600 -8.01100 1.000 43.86198 307 ASN E O 1
ATOM 4026 N N . VAL E 3 118 ? -19.02100 12.52600 -7.97300 1.000 40.76091 308 VAL E N 1
ATOM 4027 C CA . VAL E 3 118 ? -18.80200 12.13800 -9.36600 1.000 47.86735 308 VAL E CA 1
ATOM 4028 C C . VAL E 3 118 ? -18.83600 10.62000 -9.50800 1.000 51.90061 308 VAL E C 1
ATOM 4029 O O . VAL E 3 118 ? -19.35300 10.08200 -10.49600 1.000 35.70328 308 VAL E O 1
ATOM 4042 N N . ARG E 3 119 ? -18.27200 9.90400 -8.53100 1.000 52.29898 309 ARG E N 1
ATOM 4043 C CA . ARG E 3 119 ? -18.27500 8.44800 -8.59700 1.000 53.11682 309 ARG E CA 1
ATOM 4044 C C . ARG E 3 119 ? -19.69800 7.90800 -8.55400 1.000 49.09247 309 ARG E C 1
ATOM 4045 O O . ARG E 3 119 ? -20.02500 6.94000 -9.25000 1.000 44.75229 309 ARG E O 1
ATOM 4066 N N . PHE E 3 120 ? -20.56300 8.53000 -7.75600 1.000 44.73850 310 PHE E N 1
ATOM 4067 C CA . PHE E 3 120 ? -21.95800 8.10800 -7.73900 1.000 51.04851 310 PHE E CA 1
ATOM 4068 C C . PHE E 3 120 ? -22.61400 8.36000 -9.09000 1.000 57.56590 310 PHE E C 1
ATOM 4069 O O . PHE E 3 120 ? -23.38600 7.52800 -9.57900 1.000 57.21951 310 PHE E O 1
ATOM 4086 N N . ALA E 3 121 ? -22.31500 9.50200 -9.71300 1.000 50.36695 311 ALA E N 1
ATOM 4087 C CA . ALA E 3 121 ? -22.88800 9.78800 -11.02400 1.000 57.37153 311 ALA E CA 1
ATOM 4088 C C . ALA E 3 121 ? -22.40700 8.78800 -12.07100 1.000 50.42179 311 ALA E C 1
ATOM 4089 O O . ALA E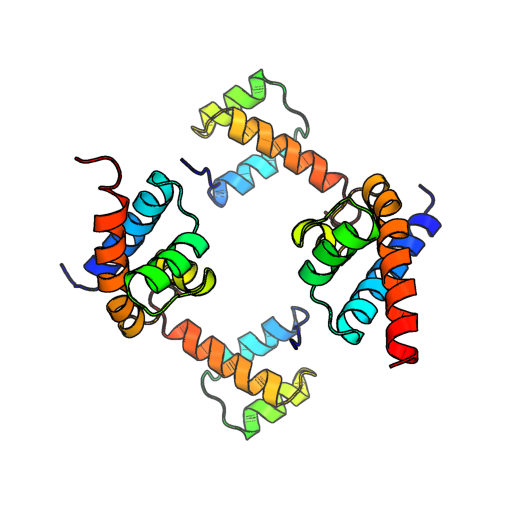 3 121 ? -23.21100 8.26600 -12.85000 1.000 45.19313 311 ALA E O 1
ATOM 4096 N N . LEU E 3 122 ? -21.10900 8.47800 -12.08100 1.000 46.21896 312 LEU E N 1
ATOM 4097 C CA . LEU E 3 122 ? -20.59900 7.51000 -13.04700 1.000 48.42292 312 LEU E CA 1
ATOM 4098 C C . LEU E 3 122 ? -21.19000 6.12900 -12.80000 1.000 54.97692 312 LEU E C 1
ATOM 4099 O O . LEU E 3 122 ? -21.49600 5.39700 -13.74800 1.000 53.41205 312 LEU E O 1
ATOM 4115 N N . GLU E 3 123 ? -21.36600 5.76000 -11.53100 1.000 50.42214 313 GLU E N 1
ATOM 4116 C CA . GLU E 3 123 ? -22.02500 4.49800 -11.21700 1.000 51.31933 313 GLU E CA 1
ATOM 4117 C C . GLU E 3 123 ? -23.47400 4.50800 -11.69200 1.000 55.72654 313 GLU E C 1
ATOM 4118 O O . GLU E 3 123 ? -23.96200 3.51400 -12.23800 1.000 69.14176 313 GLU E O 1
ATOM 4130 N N . LYS E 3 124 ? -24.17600 5.62800 -11.49500 1.000 63.25696 314 LYS E N 1
ATOM 4131 C CA . LYS E 3 124 ? -25.56300 5.71800 -11.94200 1.000 55.27189 314 LYS E CA 1
ATOM 4132 C C . LYS E 3 124 ? -25.68300 5.50100 -13.44500 1.000 57.22991 314 LYS E C 1
ATOM 4133 O O . LYS E 3 124 ? -26.61700 4.83900 -13.91100 1.000 65.72414 314 LYS E O 1
ATOM 4137 N N . SER E 3 125 ? -24.74200 6.04500 -14.22300 1.000 47.71856 315 SER E N 1
ATOM 4138 C CA . SER E 3 125 ? -24.77900 5.85200 -15.66900 1.000 66.46327 315 SER E CA 1
ATOM 4139 C C . SER E 3 125 ? -24.43700 4.41700 -16.04700 1.000 61.76762 315 SER E C 1
ATOM 4140 O O . SER E 3 125 ? -24.97800 3.88800 -17.02300 1.000 76.96552 315 SER E O 1
ATOM 4148 N N . PHE E 3 126 ? -23.55100 3.75000 -15.30300 1.000 60.47603 316 PHE E N 1
ATOM 4149 C CA . PHE E 3 126 ? -23.13800 2.35100 -15.57800 1.000 67.33716 316 PHE E CA 1
ATOM 4150 C C . PHE E 3 126 ? -24.33700 1.42800 -15.40700 1.000 64.98987 316 PHE E C 1
ATOM 4151 O O . PHE E 3 126 ? -24.55600 0.57100 -16.26900 1.000 75.34939 316 PHE E O 1
ATOM 4168 N N . LEU E 3 127 ? -25.10900 1.62100 -14.34800 1.000 63.38791 317 LEU E N 1
ATOM 4169 C CA . LEU E 3 127 ? -26.25800 0.73900 -14.03900 1.000 70.05607 317 LEU E CA 1
ATOM 4170 C C . LEU E 3 127 ? -27.28100 0.89400 -15.15600 1.000 69.68349 317 LEU E C 1
ATOM 4171 O O . LEU E 3 127 ? -28.02200 -0.07100 -15.39500 1.000 75.04417 317 LEU E O 1
ATOM 4187 N N . ALA E 3 128 ? -27.31500 2.05000 -15.81800 1.000 75.51193 318 ALA E N 1
ATOM 4188 C CA . ALA E 3 128 ? -28.21900 2.31500 -16.95800 1.000 72.81367 318 ALA E CA 1
ATOM 4189 C C . ALA E 3 128 ? -27.60100 1.74200 -18.23500 1.000 75.44716 318 ALA E C 1
ATOM 4190 O O . ALA E 3 128 ? -28.33000 1.01900 -18.92900 1.000 82.32111 318 ALA E O 1
ATOM 4197 N N . ASN E 3 129 ? -26.32900 2.03800 -18.53100 1.000 69.27305 319 ASN E N 1
ATOM 4198 C CA . ASN E 3 129 ? -25.63900 1.54700 -19.72200 1.000 66.21192 319 ASN E CA 1
ATOM 4199 C C . ASN E 3 129 ? -24.21600 1.17000 -19.33300 1.000 69.81109 319 ASN E C 1
ATOM 4200 O O . ASN E 3 129 ? -23.39800 2.04700 -19.03900 1.000 67.21870 319 ASN E O 1
ATOM 4211 N N . GLN E 3 130 ? -23.92100 -0.13100 -19.33800 1.000 74.33056 320 GLN E N 1
ATOM 4212 C CA . GLN E 3 130 ? -22.61100 -0.62500 -18.92900 1.000 57.66566 320 GLN E CA 1
ATOM 4213 C C . GLN E 3 130 ? -21.52900 -0.41800 -19.98200 1.000 61.83968 320 GLN E C 1
ATOM 4214 O O . GLN E 3 130 ? -20.34300 -0.44400 -19.63700 1.000 59.11101 320 GLN E O 1
ATOM 4228 N N . LYS E 3 131 ? -21.89400 -0.24200 -21.25100 1.000 67.79648 321 LYS E N 1
ATOM 4229 C CA . LYS E 3 131 ? -20.93100 -0.12600 -22.34800 1.000 66.63506 321 LYS E CA 1
ATOM 4230 C C . LYS E 3 131 ? -21.29400 1.07100 -23.21600 1.000 72.54314 321 LYS E C 1
ATOM 4231 O O . LYS E 3 131 ? -21.97500 0.92700 -24.24100 1.000 80.32075 321 LYS E O 1
ATOM 4250 N N . PRO E 3 132 ? -20.86100 2.27000 -22.84000 1.000 79.78122 322 PRO E N 1
ATOM 4251 C CA . PRO E 3 132 ? -21.14400 3.44700 -23.66400 1.000 79.71166 322 PRO E CA 1
ATOM 4252 C C . PRO E 3 132 ? -20.21500 3.52600 -24.86700 1.000 74.62100 322 PRO E C 1
ATOM 4253 O O . PRO E 3 132 ? -19.09800 3.00100 -24.86900 1.000 59.91894 322 PRO E O 1
ATOM 4264 N N . THR E 3 133 ? -20.70000 4.20900 -25.89900 1.000 76.88802 323 THR E N 1
ATOM 4265 C CA . THR E 3 133 ? -19.90700 4.43000 -27.09400 1.000 77.31046 323 THR E CA 1
ATOM 4266 C C . THR E 3 133 ? -18.88100 5.53300 -26.85700 1.000 76.11884 323 THR E C 1
ATOM 4267 O O . THR E 3 133 ? -18.96000 6.29900 -25.89300 1.000 78.12026 323 THR E O 1
ATOM 4278 N N . SER E 3 134 ? -17.91700 5.62500 -27.77400 1.000 72.71876 324 SER E N 1
ATOM 4279 C CA . SER E 3 134 ? -16.90400 6.66800 -27.66900 1.000 77.63798 324 SER E CA 1
ATOM 4280 C C . SER E 3 134 ? -17.53700 8.05300 -27.65500 1.000 84.72183 324 SER E C 1
ATOM 4281 O O . SER E 3 134 ? -17.01000 8.97100 -27.01700 1.000 71.66786 324 SER E O 1
ATOM 4289 N N . GLU E 3 135 ? -18.66900 8.22000 -28.34400 1.000 89.29625 325 GLU E N 1
ATOM 4290 C CA . GLU E 3 135 ? -19.35200 9.50900 -28.34800 1.000 89.57633 325 GLU E CA 1
ATOM 4291 C C . GLU E 3 135 ? -19.98500 9.78500 -26.99200 1.000 85.33147 325 GLU E C 1
ATOM 4292 O O . GLU E 3 135 ? -19.85700 10.88800 -26.44600 1.000 82.48619 325 GLU E O 1
ATOM 4304 N N . GLU E 3 136 ? -20.67300 8.78800 -26.43000 1.000 83.88789 326 GLU E N 1
ATOM 4305 C CA . GLU E 3 136 ? -21.26400 8.95600 -25.10800 1.000 85.88760 326 GLU E CA 1
ATOM 4306 C C . GLU E 3 136 ? -20.18700 9.24800 -24.07200 1.000 71.51633 326 GLU E C 1
ATOM 4307 O O . GLU E 3 136 ? -20.37500 10.08800 -23.18600 1.000 56.50949 326 GLU E O 1
ATOM 4319 N N . ILE E 3 137 ? -19.05000 8.55600 -24.16900 1.000 75.68127 327 ILE E N 1
ATOM 4320 C CA . ILE E 3 137 ? -17.95000 8.79600 -23.24100 1.000 71.47876 327 ILE E CA 1
ATOM 4321 C C . ILE E 3 137 ? -17.53700 10.26200 -23.28400 1.000 59.22992 327 ILE E C 1
ATOM 4322 O O . ILE E 3 137 ? -17.26900 10.87900 -22.24700 1.000 58.97919 327 ILE E O 1
ATOM 4338 N N . LEU E 3 138 ? -17.48200 10.84100 -24.48500 1.000 74.67938 328 LEU E N 1
ATOM 4339 C CA . LEU E 3 138 ? -17.09600 12.24100 -24.62800 1.000 71.09668 328 LEU E CA 1
ATOM 4340 C C . LEU E 3 138 ? -18.12300 13.16900 -23.99100 1.000 67.94670 328 LEU E C 1
ATOM 4341 O O . LEU E 3 138 ? -17.76000 14.18300 -23.38300 1.000 55.21478 328 LEU E O 1
ATOM 4357 N N . LEU E 3 139 ? -19.41000 12.84200 -24.12100 1.000 71.57359 329 LEU E N 1
ATOM 4358 C CA . LEU E 3 139 ? -20.44800 13.68200 -23.53500 1.000 63.68237 329 LEU E CA 1
ATOM 4359 C C . LEU E 3 139 ? -20.46000 13.56700 -22.01500 1.000 76.17173 329 LEU E C 1
ATOM 4360 O O . LEU E 3 139 ? -20.64000 14.57000 -21.31400 1.000 69.47455 329 LEU E O 1
ATOM 4376 N N . ILE E 3 140 ? -20.26300 12.35600 -21.48300 1.000 76.93687 330 ILE E N 1
ATOM 4377 C CA . ILE E 3 140 ? -20.12000 12.19600 -20.03800 1.000 63.32959 330 ILE E CA 1
ATOM 4378 C C . ILE E 3 140 ? -18.90800 12.97600 -19.54100 1.000 74.26243 330 ILE E C 1
ATOM 4379 O O . ILE E 3 140 ? -18.97700 13.69300 -18.53400 1.000 74.39667 330 ILE E O 1
ATOM 4395 N N . ALA E 3 141 ? -17.78100 12.84900 -20.24500 1.000 64.32122 331 ALA E N 1
ATOM 4396 C CA . ALA E 3 141 ? -16.57800 13.57100 -19.84400 1.000 74.06328 331 ALA E CA 1
ATOM 4397 C C . ALA E 3 141 ? -16.77600 15.07700 -19.95600 1.000 72.56398 331 ALA E C 1
ATOM 4398 O O . ALA E 3 141 ? -16.32700 15.83300 -19.08500 1.000 81.51163 331 ALA E O 1
ATOM 4405 N N . GLU E 3 142 ? -17.43800 15.53400 -21.02200 1.000 73.64958 332 GLU E N 1
ATOM 4406 C CA . GLU E 3 142 ? -17.71300 16.95900 -21.16900 1.000 82.32133 332 GLU E CA 1
ATOM 4407 C C . GLU E 3 142 ? -18.63100 17.45600 -20.05700 1.000 75.39311 332 GLU E C 1
ATOM 4408 O O . GLU E 3 142 ? -18.37300 18.49500 -19.44000 1.000 71.09567 332 GLU E O 1
ATOM 4412 N N . GLN E 3 143 ? -19.69600 16.71400 -19.76100 1.000 67.84267 333 GLN E N 1
ATOM 4413 C CA . GLN E 3 143 ? -20.67400 17.09200 -18.71400 1.000 71.98138 333 GLN E CA 1
ATOM 4414 C C . GLN E 3 143 ? -19.94600 17.14300 -17.37400 1.000 84.39017 333 GLN E C 1
ATOM 4415 O O . GLN E 3 143 ? -20.27900 18.04400 -16.59100 1.000 81.68556 333 GLN E O 1
ATOM 4429 N N . LEU E 3 144 ? -18.99500 16.23400 -17.12100 1.000 84.48417 334 LEU E N 1
ATOM 4430 C CA . LEU E 3 144 ? -18.24900 16.18800 -15.87000 1.000 81.23446 334 LEU E CA 1
ATOM 4431 C C . LEU E 3 144 ? -16.94900 16.98200 -15.92900 1.000 76.09342 334 LEU E C 1
ATOM 4432 O O . LEU E 3 144 ? -16.25800 17.08700 -14.91000 1.000 69.01635 334 LEU E O 1
ATOM 4448 N N . HIS E 3 145 ? -16.60400 17.54000 -17.08700 1.000 69.69741 335 HIS E N 1
ATOM 4449 C CA . HIS E 3 145 ? -15.35800 18.27700 -17.27800 1.000 80.29584 335 HIS E CA 1
ATOM 4450 C C . HIS E 3 145 ? -14.15500 17.43800 -16.84100 1.000 72.03189 335 HIS E C 1
ATOM 4451 O O . HIS E 3 145 ? -13.39900 17.79400 -15.93600 1.000 76.46300 335 HIS E O 1
ATOM 4465 N N . MET E 3 146 ? -13.98800 16.30500 -17.52400 1.000 85.92731 336 MET E N 1
ATOM 4466 C CA . MET E 3 146 ? -12.90400 15.37000 -17.25400 1.000 81.64817 336 MET E CA 1
ATOM 4467 C C . MET E 3 146 ? -12.30400 14.91600 -18.57600 1.000 74.22609 336 MET E C 1
ATOM 4468 O O . MET E 3 146 ? -12.93900 15.00800 -19.62800 1.000 71.32166 336 MET E O 1
ATOM 4482 N N . GLU E 3 147 ? -11.07000 14.41400 -18.51700 1.000 68.29692 337 GLU E N 1
ATOM 4483 C CA . GLU E 3 147 ? -10.46800 13.83700 -19.71100 1.000 56.27582 337 GLU E CA 1
ATOM 4484 C C . GLU E 3 147 ? -11.25200 12.60700 -20.14700 1.000 51.79139 337 GLU E C 1
ATOM 4485 O O . GLU E 3 147 ? -11.67700 11.79300 -19.32100 1.000 49.04877 337 GLU E O 1
ATOM 4497 N N . LYS E 3 148 ? -11.41300 12.46000 -21.46300 1.000 54.11151 338 LYS E N 1
ATOM 4498 C CA . LYS E 3 148 ? -12.22100 11.36600 -21.98900 1.000 52.59440 338 LYS E CA 1
ATOM 4499 C C . LYS E 3 148 ? -11.61800 10.00700 -21.65500 1.000 51.67055 338 LYS E C 1
ATOM 4500 O O . LYS E 3 148 ? -12.35800 9.04400 -21.42500 1.000 48.39777 338 LYS E O 1
ATOM 4519 N N . GLU E 3 149 ? -10.28900 9.91000 -21.59200 1.000 44.62195 339 GLU E N 1
ATOM 4520 C CA . GLU E 3 149 ? -9.67100 8.62900 -21.27000 1.000 49.86132 339 GLU E CA 1
ATOM 4521 C C . GLU E 3 149 ? -9.91700 8.21700 -19.82800 1.000 50.51771 339 GLU E C 1
ATOM 4522 O O . GLU E 3 149 ? -10.05300 7.02100 -19.55000 1.000 49.41363 339 GLU E O 1
ATOM 4534 N N . VAL E 3 150 ? -10.01100 9.17500 -18.90500 1.000 50.75164 340 VAL E N 1
ATOM 4535 C CA . VAL E 3 150 ? -10.28600 8.81900 -17.51900 1.000 43.14358 340 VAL E CA 1
ATOM 4536 C C . VAL E 3 150 ? -11.66700 8.19300 -17.41000 1.000 52.96199 340 VAL E C 1
ATOM 4537 O O . VAL E 3 150 ? -11.87300 7.22700 -16.66400 1.000 60.46538 340 VAL E O 1
ATOM 4550 N N . ILE E 3 151 ? -12.62800 8.71300 -18.17500 1.000 44.78717 341 ILE E N 1
ATOM 4551 C CA . ILE E 3 151 ? -13.95000 8.10300 -18.20500 1.000 35.63155 341 ILE E CA 1
ATOM 4552 C C . ILE E 3 151 ? -13.90100 6.80400 -18.99500 1.000 44.25817 341 ILE E C 1
ATOM 4553 O O . ILE E 3 151 ? -14.51900 5.80300 -18.61700 1.000 48.77335 341 ILE E O 1
ATOM 4569 N N . ARG E 3 152 ? -13.15000 6.80000 -20.09700 1.000 49.07403 342 ARG E N 1
ATOM 4570 C CA . ARG E 3 152 ? -13.00400 5.59600 -20.90400 1.000 40.00557 342 ARG E CA 1
ATOM 4571 C C . ARG E 3 152 ? -12.47500 4.44400 -20.05700 1.000 48.23510 342 ARG E C 1
ATOM 4572 O O . ARG E 3 152 ? -13.01100 3.33000 -20.08500 1.000 39.64221 342 ARG E O 1
ATOM 4593 N N . VAL E 3 153 ? -11.43800 4.71500 -19.26200 1.000 42.34328 343 VAL E N 1
ATOM 4594 C CA . VAL E 3 153 ? -10.81400 3.66100 -18.47100 1.000 36.31836 343 VAL E CA 1
ATOM 4595 C C . VAL E 3 153 ? -11.70000 3.28000 -17.29700 1.000 38.91789 343 VAL E C 1
ATOM 4596 O O . VAL E 3 153 ? -11.77500 2.10600 -16.91500 1.000 43.44480 343 VAL E O 1
ATOM 4609 N N . TRP E 3 154 ? -12.39600 4.25100 -16.71200 1.000 37.21502 344 TRP E N 1
ATOM 4610 C CA . TRP E 3 154 ? -13.25000 3.94000 -15.57400 1.000 33.56177 344 TRP E CA 1
ATOM 4611 C C . TRP E 3 154 ? -14.32000 2.92800 -15.95500 1.000 36.55386 344 TRP E C 1
ATOM 4612 O O . TRP E 3 154 ? -14.59100 1.98600 -15.20400 1.000 39.09869 344 TRP E O 1
ATOM 4633 N N . PHE E 3 155 ? -14.92900 3.09300 -17.13000 1.000 39.60076 345 PHE E N 1
ATOM 4634 C CA . PHE E 3 155 ? -15.95000 2.14200 -17.55000 1.000 42.14247 345 PHE E CA 1
ATOM 4635 C C . PHE E 3 155 ? -15.35200 0.77800 -17.86100 1.000 43.98474 345 PHE E C 1
ATOM 4636 O O . PHE E 3 155 ? -16.01100 -0.24600 -17.65000 1.000 30.35795 345 PHE E O 1
ATOM 4653 N N . CYS E 3 156 ? -14.11000 0.73600 -18.34400 1.000 35.60992 346 CYS E N 1
ATOM 4654 C CA . CYS E 3 156 ? -13.44900 -0.54700 -18.54400 1.000 22.30347 346 CYS E CA 1
ATOM 4655 C C . CYS E 3 156 ? -13.28500 -1.27300 -17.22100 1.000 38.91854 346 CYS E C 1
ATOM 4656 O O . CYS E 3 156 ? -13.67400 -2.43900 -17.08100 1.000 43.66604 346 CYS E O 1
ATOM 4664 N N . ASN E 3 157 ? -12.73000 -0.58400 -16.22500 1.000 39.92689 347 ASN E N 1
ATOM 4665 C CA . ASN E 3 157 ? -12.48200 -1.21600 -14.93800 1.000 32.70391 347 ASN E CA 1
ATOM 4666 C C . ASN E 3 157 ? -13.78900 -1.61100 -14.26600 1.000 26.60407 347 ASN E C 1
ATOM 4667 O O . ASN E 3 157 ? -13.86100 -2.64800 -13.59900 1.000 37.04112 347 ASN E O 1
ATOM 4678 N N . ARG E 3 158 ? -14.83600 -0.80500 -14.43600 1.000 31.60272 348 ARG E N 1
ATOM 4679 C CA . ARG E 3 158 ? -16.11400 -1.14300 -13.825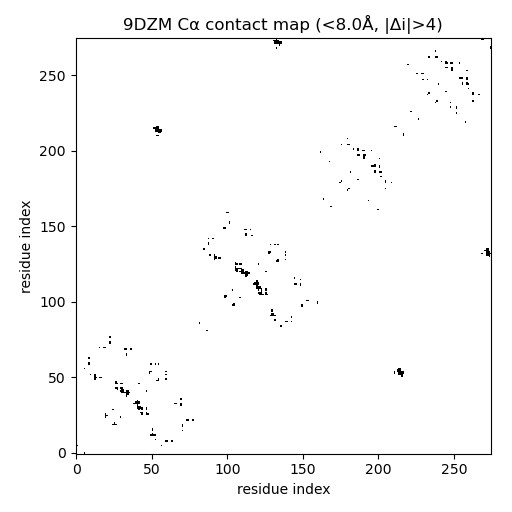00 1.000 38.19654 348 ARG E CA 1
ATOM 4680 C C . ARG E 3 158 ? -16.73200 -2.37800 -14.46600 1.000 39.77465 348 ARG E C 1
ATOM 4681 O O . ARG E 3 158 ? -17.40000 -3.15800 -13.77700 1.000 49.01786 348 ARG E O 1
ATOM 4702 N N . ARG E 3 159 ? -16.51300 -2.58400 -15.76800 1.000 40.69600 349 ARG E N 1
ATOM 4703 C CA . ARG E 3 159 ? -16.93600 -3.83400 -16.39700 1.000 36.03564 349 ARG E CA 1
ATOM 4704 C C . ARG E 3 159 ? -16.11400 -5.01300 -15.88500 1.000 39.36146 349 ARG E C 1
ATOM 4705 O O . ARG E 3 159 ? -16.66900 -6.05800 -15.52800 1.000 42.28489 349 ARG E O 1
ATOM 4726 N N . GLN E 3 160 ? -14.78800 -4.86100 -15.84100 1.000 34.31402 350 GLN E N 1
ATOM 4727 C CA . GLN E 3 160 ? -13.93700 -5.93600 -15.34100 1.000 40.92626 350 GLN E CA 1
ATOM 4728 C C . GLN E 3 160 ? -14.35600 -6.36800 -13.94200 1.000 49.56922 350 GLN E C 1
ATOM 4729 O O . GLN E 3 160 ? -14.56600 -7.55900 -13.68400 1.000 50.48912 350 GLN E O 1
ATOM 4743 N N . LYS E 3 161 ? -14.49200 -5.40800 -13.02500 1.000 46.77775 351 LYS E N 1
ATOM 4744 C CA . LYS E 3 161 ? -14.78500 -5.76000 -11.64100 1.000 53.91496 351 LYS E CA 1
ATOM 4745 C C . LYS E 3 161 ? -16.14200 -6.43700 -11.51900 1.000 51.10377 351 LYS E C 1
ATOM 4746 O O . LYS E 3 161 ? -16.34500 -7.26300 -10.62100 1.000 60.03666 351 LYS E O 1
ATOM 4765 N N . GLU E 3 162 ? -17.07000 -6.13100 -12.42800 1.000 49.01428 352 GLU E N 1
ATOM 4766 C CA . GLU E 3 162 ? -18.36000 -6.80500 -12.41400 1.000 58.15391 352 GLU E CA 1
ATOM 4767 C C . GLU E 3 162 ? -18.23800 -8.27100 -12.81600 1.000 55.81494 352 GLU E C 1
ATOM 4768 O O . GLU E 3 162 ? -19.10100 -9.07400 -12.44700 1.000 45.30750 352 GLU E O 1
ATOM 4780 N N . LYS E 3 163 ? -17.18800 -8.64200 -13.55400 1.000 51.87806 353 LYS E N 1
ATOM 4781 C CA . LYS E 3 163 ? -16.95600 -10.03700 -13.90600 1.000 49.38817 353 LYS E CA 1
ATOM 4782 C C . LYS E 3 163 ? -16.02500 -10.73800 -12.93400 1.000 57.38708 353 LYS E C 1
ATOM 4783 O O . LYS E 3 163 ? -15.36200 -11.71200 -13.31400 1.000 65.26113 353 LYS E O 1
ATOM 4802 N N . ARG E 3 164 ? -15.96500 -10.29200 -11.68800 1.000 56.71352 354 ARG E N 1
ATOM 4803 C CA . ARG E 3 164 ? -15.16300 -10.96700 -10.68500 1.000 48.14420 354 ARG E CA 1
ATOM 4804 C C . ARG E 3 164 ? -16.06500 -11.90400 -9.90000 1.000 48.26178 354 ARG E C 1
ATOM 4805 O O . ARG E 3 164 ? -17.28700 -11.74400 -9.86900 1.000 52.14806 354 ARG E O 1
ATOM 4826 N N . ILE E 3 165 ? -15.49000 -12.94600 -9.29400 1.000 47.65202 355 ILE E N 1
ATOM 4827 C CA . ILE E 3 165 ? -16.27300 -13.9160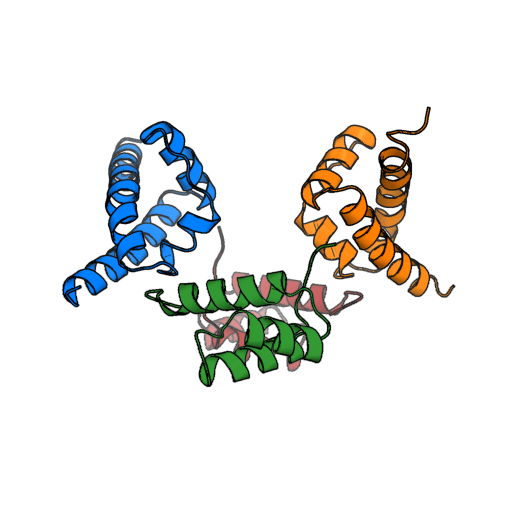0 -8.47400 1.000 48.85489 355 ILE E CA 1
ATOM 4828 C C . ILE E 3 165 ? -16.86900 -13.08300 -7.35300 1.000 51.13393 355 ILE E C 1
ATOM 4829 O O . ILE E 3 165 ? -18.07700 -13.21800 -7.10800 1.000 52.68426 355 ILE E O 1
ATOM 4845 N N . ASN E 3 166 ? -16.05300 -12.24800 -6.72900 1.000 46.57275 356 ASN E N 1
ATOM 4846 C CA . ASN E 3 166 ? -16.49900 -11.29800 -5.68500 1.000 65.86547 356 ASN E CA 1
ATOM 4847 C C . ASN E 3 166 ? -16.16000 -9.92000 -6.26200 1.000 57.38622 356 ASN E C 1
ATOM 4848 O O . ASN E 3 166 ? -15.00000 -9.70100 -6.48700 1.000 45.84445 356 ASN E O 1
ATOM 4859 N N . PRO E 3 167 ? -17.10000 -9.07100 -6.72200 1.000 64.00898 357 PRO E N 1
ATOM 4860 C CA . PRO E 3 167 ? -16.73100 -7.73200 -7.19100 1.000 80.05598 357 PRO E CA 1
ATOM 4861 C C . PRO E 3 167 ? -15.84000 -6.95700 -6.20900 1.000 76.97014 357 PRO E C 1
ATOM 4862 O O . PRO E 3 167 ? -14.83700 -6.40300 -6.63700 1.000 62.86911 357 PRO E O 1
ATOM 4874 N N . LYS F 3 110 ? 1.90000 -10.21100 12.53100 1.000 110.26814 300 LYS F N 1
ATOM 4875 C CA . LYS F 3 110 ? 0.93100 -10.60300 13.54600 1.000 118.62581 300 LYS F CA 1
ATOM 4876 C C . LYS F 3 110 ? -0.13300 -9.52500 13.72100 1.000 123.54050 300 LYS F C 1
ATOM 4877 O O . LYS F 3 110 ? 0.09800 -8.52100 14.39300 1.000 115.58762 300 LYS F O 1
ATOM 4880 N N . ARG F 3 111 ? -1.30000 -9.73900 13.11400 1.000 134.59146 301 ARG F N 1
ATOM 4881 C CA . ARG F 3 111 ? -2.40700 -8.79900 13.21400 1.000 120.21477 301 ARG F CA 1
ATOM 4882 C C . ARG F 3 111 ? -3.70300 -9.57700 13.39800 1.000 120.14147 301 ARG F C 1
ATOM 4883 O O . ARG F 3 111 ? -3.87200 -10.65800 12.82800 1.000 115.75825 301 ARG F O 1
ATOM 4904 N N . THR F 3 112 ? -4.60900 -9.02300 14.19900 1.000 120.51257 302 THR F N 1
ATOM 4905 C CA . THR F 3 112 ? -5.94200 -9.57300 14.41000 1.000 121.66110 302 THR F CA 1
ATOM 4906 C C . THR F 3 112 ? -6.94600 -8.57500 13.85300 1.000 119.57768 302 THR F C 1
ATOM 4907 O O . THR F 3 112 ? -6.89500 -7.38800 14.19100 1.000 124.64087 302 THR F O 1
ATOM 4918 N N . SER F 3 113 ? -7.86100 -9.05100 13.01300 1.000 117.62635 303 SER F N 1
ATOM 4919 C CA . SER F 3 113 ? -8.80500 -8.18600 12.32300 1.000 120.83325 303 SER F CA 1
ATOM 4920 C C . SER F 3 113 ? -10.21600 -8.33800 12.87500 1.000 125.33692 303 SER F C 1
ATOM 4921 O O . SER F 3 113 ? -10.62400 -9.41100 13.32700 1.000 126.00865 303 SER F O 1
ATOM 4929 N N . ILE F 3 114 ? -10.95100 -7.22700 12.82900 1.000 119.10828 304 ILE F N 1
ATOM 4930 C CA . ILE F 3 114 ? -12.30700 -7.11500 13.35300 1.000 129.93371 304 ILE F CA 1
ATOM 4931 C C . ILE F 3 114 ? -13.28100 -7.31200 12.20000 1.000 129.13756 304 ILE F C 1
ATOM 4932 O O . ILE F 3 114 ? -13.09700 -6.74500 11.11500 1.000 134.75492 304 ILE F O 1
ATOM 4948 N N . GLU F 3 115 ? -14.31600 -8.12000 12.43000 1.000 137.34331 305 GLU F N 1
ATOM 4949 C CA . GLU F 3 115 ? -15.31900 -8.39900 11.40700 1.000 136.28131 305 GLU F CA 1
ATOM 4950 C C . GLU F 3 115 ? -15.82400 -7.10500 10.77600 1.000 146.22640 305 GLU F C 1
ATOM 4951 O O . GLU F 3 115 ? -15.47000 -6.79500 9.63400 1.000 148.66932 305 GLU F O 1
ATOM 4963 N N . THR F 3 116 ? -16.63700 -6.34500 11.50700 1.000 143.70824 306 THR F N 1
ATOM 4964 C CA . THR F 3 116 ? -17.18700 -5.08700 11.00900 1.000 145.01167 306 THR F CA 1
ATOM 4965 C C . THR F 3 116 ? -18.27100 -4.59000 11.95200 1.000 143.13158 306 THR F C 1
ATOM 4966 O O . THR F 3 116 ? -18.23400 -3.44200 12.40700 1.000 148.38731 306 THR F O 1
ATOM 4977 N N . ASN F 3 117 ? -19.24300 -5.45400 12.25200 1.000 145.48722 307 ASN F N 1
ATOM 4978 C CA . ASN F 3 117 ? -20.28800 -5.08400 13.19700 1.000 144.57579 307 ASN F CA 1
ATOM 4979 C C . ASN F 3 117 ? -19.74700 -5.05300 14.61600 1.000 143.07081 307 ASN F C 1
ATOM 4980 O O . ASN F 3 117 ? -20.26900 -4.32200 15.46600 1.000 133.49555 307 ASN F O 1
ATOM 4991 N N . VAL F 3 118 ? -18.70800 -5.84300 14.89000 1.000 145.23275 308 VAL F N 1
ATOM 4992 C CA . VAL F 3 118 ? -18.00800 -5.73000 16.16300 1.000 147.54478 308 VAL F CA 1
ATOM 4993 C C . VAL F 3 118 ? -17.39600 -4.34100 16.29300 1.000 137.65058 308 VAL F C 1
ATOM 4994 O O . VAL F 3 118 ? -17.41400 -3.73400 17.37000 1.000 134.68810 308 VAL F O 1
ATOM 5007 N N . ARG F 3 119 ? -16.85000 -3.81500 15.19200 1.000 138.92189 309 ARG F N 1
ATOM 5008 C CA . ARG F 3 119 ? -16.26100 -2.47900 15.21700 1.000 144.67246 309 ARG F CA 1
ATOM 5009 C C . ARG F 3 119 ? -17.31200 -1.41100 15.49400 1.000 144.23747 309 ARG F C 1
ATOM 5010 O O . ARG F 3 119 ? -17.03500 -0.42800 16.19200 1.000 142.21550 309 ARG F O 1
ATOM 5014 N N . PHE F 3 120 ? -18.52400 -1.57900 14.95600 1.000 144.92736 310 PHE F N 1
ATOM 5015 C CA . PHE F 3 120 ? -19.58500 -0.60800 15.21300 1.000 136.93677 310 PHE F CA 1
ATOM 5016 C C . PHE F 3 120 ? -19.95300 -0.57800 16.69000 1.000 143.58702 310 PHE F C 1
ATOM 5017 O O . PHE F 3 120 ? -20.10500 0.49600 17.28300 1.000 144.79097 310 PHE F O 1
ATOM 5034 N N . ALA F 3 121 ? -20.10200 -1.75300 17.30400 1.000 149.82500 311 ALA F N 1
ATOM 5035 C CA . ALA F 3 121 ? -20.37700 -1.79900 18.73600 1.000 143.85501 311 ALA F CA 1
ATOM 5036 C C . ALA F 3 121 ? -19.19500 -1.25500 19.52400 1.000 138.93089 311 ALA F C 1
ATOM 5037 O O . ALA F 3 121 ? -19.37400 -0.51400 20.49800 1.000 134.61084 311 ALA F O 1
ATOM 5044 N N . LEU F 3 122 ? -17.97000 -1.58500 19.09500 1.000 138.73118 312 LEU F N 1
ATOM 5045 C CA . LEU F 3 122 ? -16.72800 -1.13500 19.77400 1.000 137.12161 312 LEU F CA 1
ATOM 5046 C C . LEU F 3 122 ? -16.62600 0.38000 19.59800 1.000 139.47116 312 LEU F C 1
ATOM 5047 O O . LEU F 3 122 ? -16.11400 1.01800 20.52600 1.000 141.42452 312 LEU F O 1
ATOM 5063 N N . GLU F 3 123 ? -17.04900 0.93000 18.45300 1.000 144.63866 313 GLU F N 1
ATOM 5064 C CA . GLU F 3 123 ? -17.09300 2.37600 18.26200 1.000 134.72417 313 GLU F CA 1
ATOM 5065 C C . GLU F 3 123 ? -18.14400 3.00800 19.16500 1.000 139.76545 313 GLU F C 1
ATOM 5066 O O . GLU F 3 123 ? -17.91600 4.07700 19.74400 1.000 136.06988 313 GLU F O 1
ATOM 5078 N N . LYS F 3 124 ? -19.30500 2.36300 19.29200 1.000 138.33593 314 LYS F N 1
ATOM 5079 C CA . LYS F 3 124 ? -20.34100 2.87700 20.18000 1.000 136.49456 314 LYS F CA 1
ATOM 5080 C C . LYS F 3 124 ? -19.82000 3.00100 21.60500 1.000 138.63047 314 LYS F C 1
ATOM 5081 O O . LYS F 3 124 ? -20.17000 3.94600 22.32300 1.000 130.98001 314 LYS F O 1
ATOM 5085 N N . SER F 3 125 ? -18.97600 2.06000 22.03100 1.000 141.54024 315 SER F N 1
ATOM 5086 C CA . SER F 3 125 ? -18.42300 2.12300 23.37900 1.000 134.10936 315 SER F CA 1
ATOM 5087 C C . SER F 3 125 ? -17.45500 3.29000 23.52300 1.000 130.51750 315 SER F C 1
ATOM 5088 O O . SER F 3 125 ? -17.38800 3.91800 24.58500 1.000 126.54556 315 SER F O 1
ATOM 5096 N N . PHE F 3 126 ? -16.69400 3.59300 22.46900 1.000 136.05672 316 PHE F N 1
ATOM 5097 C CA . PHE F 3 126 ? -15.78700 4.73600 22.52500 1.000 138.48873 316 PHE F CA 1
ATOM 5098 C C . PHE F 3 126 ? -16.57200 6.03300 22.66500 1.000 129.27937 316 PHE F C 1
ATOM 5099 O O . PHE F 3 126 ? -16.27300 6.86900 23.52700 1.000 123.41371 316 PHE F O 1
ATOM 5116 N N . LEU F 3 127 ? -17.58300 6.21900 21.81100 1.000 130.93234 317 LEU F N 1
ATOM 5117 C CA . LEU F 3 127 ? -18.41500 7.41500 21.88000 1.000 129.37675 317 LEU F CA 1
ATOM 5118 C C . LEU F 3 127 ? -19.07000 7.56300 23.24600 1.000 127.47202 317 LEU F C 1
ATOM 5119 O O . LEU F 3 127 ? -19.32700 8.68600 23.69200 1.000 120.88081 317 LEU F O 1
ATOM 5135 N N . ALA F 3 128 ? -19.34500 6.44600 23.92400 1.000 133.39340 318 ALA F N 1
ATOM 5136 C CA . ALA F 3 128 ? -19.90400 6.51600 25.26900 1.000 122.79179 318 ALA F CA 1
ATOM 5137 C C . ALA F 3 128 ? -18.83700 6.91500 26.27900 1.000 118.22239 318 ALA F C 1
ATOM 5138 O O . ALA F 3 128 ? -19.04500 7.82000 27.09700 1.000 113.76460 318 ALA F O 1
ATOM 5145 N N . ASN F 3 129 ? -17.68400 6.25100 26.23500 1.000 127.57567 319 ASN F N 1
ATOM 5146 C CA . ASN F 3 129 ? -16.57600 6.52600 27.14600 1.000 131.67795 319 ASN F CA 1
ATOM 5147 C C . ASN F 3 129 ? -15.29100 6.45900 26.33600 1.000 132.54364 319 ASN F C 1
ATOM 5148 O O . ASN F 3 129 ? -14.87800 5.37400 25.91200 1.000 124.39492 319 ASN F O 1
ATOM 5159 N N . GLN F 3 130 ? -14.66100 7.61500 26.12000 1.000 126.24481 320 GLN F N 1
ATOM 5160 C CA . GLN F 3 130 ? -13.46200 7.67100 25.29500 1.000 124.66358 320 GLN F CA 1
ATOM 5161 C C . GLN F 3 130 ? -12.22800 7.15500 26.02100 1.000 125.16379 320 GLN F C 1
ATOM 5162 O O . GLN F 3 130 ? -11.25100 6.77800 25.36400 1.000 126.91895 320 GLN F O 1
ATOM 5176 N N . LYS F 3 131 ? -12.24600 7.13600 27.35400 1.000 125.46255 321 LYS F N 1
ATOM 5177 C CA . LYS F 3 131 ? -11.11700 6.68400 28.16800 1.000 119.68652 321 LYS F CA 1
ATOM 5178 C C . LYS F 3 131 ? -11.64500 5.70600 29.21000 1.000 130.32537 321 LYS F C 1
ATOM 5179 O O . LYS F 3 131 ? -11.89300 6.08300 30.36300 1.000 131.65191 321 LYS F O 1
ATOM 5198 N N . PRO F 3 132 ? -11.83300 4.44300 28.83900 1.000 133.19402 322 PRO F N 1
ATOM 5199 C CA . PRO F 3 132 ? -12.29100 3.44900 29.81200 1.000 131.65895 322 PRO F CA 1
ATOM 5200 C C . PRO F 3 132 ? -11.15300 2.95000 30.69100 1.000 136.78900 322 PRO F C 1
ATOM 5201 O O . PRO F 3 132 ? -9.97700 2.98600 30.32500 1.000 140.84608 322 PRO F O 1
ATOM 5212 N N . THR F 3 133 ? -11.53600 2.46900 31.87000 1.000 137.99263 323 THR F N 1
ATOM 5213 C CA . THR F 3 133 ? -10.58400 1.86900 32.78700 1.000 129.72490 323 THR F CA 1
ATOM 5214 C C . THR F 3 133 ? -10.23300 0.45800 32.32100 1.000 130.33116 323 THR F C 1
ATOM 5215 O O . THR F 3 133 ? -10.86600 -0.10600 31.42500 1.000 124.37829 323 THR F O 1
ATOM 5226 N N . SER F 3 134 ? -9.19600 -0.11300 32.93800 1.000 137.92419 324 SER F N 1
ATOM 5227 C CA . SER F 3 134 ? -8.79500 -1.47200 32.59100 1.000 137.80267 324 SER F CA 1
ATOM 5228 C C . SER F 3 134 ? -9.94600 -2.45400 32.77300 1.000 137.91579 324 SER F C 1
ATOM 5229 O O . SER F 3 134 ? -10.03400 -3.45000 32.04700 1.000 122.09562 324 SER F O 1
ATOM 5237 N N . GLU F 3 135 ? -10.83000 -2.19400 33.73900 1.000 142.45028 325 GLU F N 1
ATOM 5238 C CA . GLU F 3 135 ? -11.96800 -3.08000 33.96500 1.000 144.35580 325 GLU F CA 1
ATOM 5239 C C . GLU F 3 135 ? -12.99400 -2.96900 32.84200 1.000 145.71781 325 GLU F C 1
ATOM 5240 O O . GLU F 3 135 ? -13.49500 -3.98600 32.34400 1.000 138.77748 325 GLU F O 1
ATOM 5244 N N . GLU F 3 136 ? -13.32400 -1.74100 32.43200 1.000 146.87340 326 GLU F N 1
ATOM 5245 C CA . GLU F 3 136 ? -14.31000 -1.55300 31.37000 1.000 143.43838 326 GLU F CA 1
ATOM 5246 C C . GLU F 3 136 ? -13.86600 -2.21600 30.07200 1.000 148.82033 326 GLU F C 1
ATOM 5247 O O . GLU F 3 136 ? -14.66700 -2.87300 29.39700 1.000 146.24497 326 GLU F O 1
ATOM 5259 N N . ILE F 3 137 ? -12.59500 -2.05100 29.70300 1.000 148.85174 327 ILE F N 1
ATOM 5260 C CA . ILE F 3 137 ? -12.08600 -2.67500 28.48400 1.000 140.24730 327 ILE F CA 1
ATOM 5261 C C . ILE F 3 137 ? -12.27800 -4.18800 28.52900 1.000 141.21593 327 ILE F C 1
ATOM 5262 O O . ILE F 3 137 ? -12.64800 -4.81000 27.52700 1.000 132.77865 327 ILE F O 1
ATOM 5278 N N . LEU F 3 138 ? -12.03700 -4.80300 29.68900 1.000 146.87864 328 LEU F N 1
ATOM 5279 C CA . LEU F 3 138 ? -12.19100 -6.25200 29.78800 1.000 144.07739 328 LEU F CA 1
ATOM 5280 C C . LEU F 3 138 ? -13.64400 -6.66900 29.58500 1.000 142.37017 328 LEU F C 1
ATOM 5281 O O . LEU F 3 138 ? -13.91600 -7.66900 28.91200 1.000 142.31359 328 LEU F O 1
ATOM 5297 N N . LEU F 3 139 ? -14.58900 -5.91500 30.14900 1.000 141.70245 329 LEU F N 1
ATOM 5298 C CA . LEU F 3 139 ? -15.99800 -6.25900 29.97600 1.000 146.46660 329 LEU F CA 1
ATOM 5299 C C . LEU F 3 139 ? -16.46100 -5.95300 28.55700 1.000 142.32853 329 LEU F C 1
ATOM 5300 O O . LEU F 3 139 ? -17.28900 -6.68400 27.99800 1.000 137.47775 329 LEU F O 1
ATOM 5316 N N . ILE F 3 140 ? -15.93900 -4.88000 27.95800 1.000 144.34887 330 ILE F N 1
ATOM 5317 C CA . ILE F 3 140 ? -16.22100 -4.60500 26.55100 1.000 140.32857 330 ILE F CA 1
ATOM 5318 C C . ILE F 3 140 ? -15.79100 -5.78700 25.69800 1.000 142.87286 330 ILE F C 1
ATOM 5319 O O . ILE F 3 140 ? -16.51300 -6.21200 24.78600 1.000 148.97685 330 ILE F O 1
ATOM 5335 N N . ALA F 3 141 ? -14.60300 -6.33200 25.96900 1.000 143.37761 331 ALA F N 1
ATOM 5336 C CA . ALA F 3 141 ? -14.13800 -7.50200 25.23700 1.000 142.50929 331 ALA F CA 1
ATOM 5337 C C . ALA F 3 141 ? -15.02900 -8.70700 25.51400 1.000 143.41548 331 ALA F C 1
ATOM 5338 O O . ALA F 3 141 ? -15.30900 -9.50300 24.61100 1.000 136.66275 331 ALA F O 1
ATOM 5345 N N . GLU F 3 142 ? -15.47900 -8.85800 26.76300 1.000 139.81100 332 GLU F N 1
ATOM 5346 C CA . GLU F 3 142 ? -16.36900 -9.96500 27.09400 1.000 135.91140 332 GLU F CA 1
ATOM 5347 C C . GLU F 3 142 ? -17.65800 -9.88800 26.28700 1.000 140.53705 332 GLU F C 1
ATOM 5348 O O . GLU F 3 142 ? -18.12500 -10.89900 25.75100 1.000 138.32825 332 GLU F O 1
ATOM 5352 N N . GLN F 3 143 ? -18.20000 -8.67500 26.12200 1.000 146.79296 333 GLN F N 1
ATOM 5353 C CA . GLN F 3 143 ? -19.45700 -8.44400 25.36500 1.000 146.37840 333 GLN F CA 1
ATOM 5354 C C . GLN F 3 143 ? -19.22300 -8.74900 23.88500 1.000 152.99090 333 GLN F C 1
ATOM 5355 O O . GLN F 3 143 ? -20.14300 -9.32100 23.27200 1.000 161.28205 333 GLN F O 1
ATOM 5369 N N . LEU F 3 144 ? -18.05500 -8.40600 23.33500 1.000 156.87132 334 LEU F N 1
ATOM 5370 C CA . LEU F 3 144 ? -17.77500 -8.56100 21.87900 1.000 151.58566 334 LEU F CA 1
ATOM 5371 C C . LEU F 3 144 ? -17.27600 -9.97900 21.57500 1.000 147.18447 334 LEU F C 1
ATOM 5372 O O . LEU F 3 144 ? -18.12300 -10.75000 21.08500 1.000 133.68847 334 LEU F O 1
ATOM 5388 N N . HIS F 3 145 ? -16.03100 -10.33500 21.92600 1.000 143.05414 335 HIS F N 1
ATOM 5389 C CA . HIS F 3 145 ? -15.37900 -11.63600 21.59700 1.000 130.01981 335 HIS F CA 1
ATOM 5390 C C . HIS F 3 145 ? -13.86000 -11.45500 21.50000 1.000 140.15469 335 HIS F C 1
ATOM 5391 O O . HIS F 3 145 ? -13.14700 -12.45200 21.72800 1.000 128.75259 335 HIS F O 1
ATOM 5395 N N . MET F 3 146 ? -13.37900 -10.26400 21.13100 1.000 148.47567 336 MET F N 1
ATOM 5396 C CA . MET F 3 146 ? -11.92900 -9.94300 20.97900 1.000 148.31982 336 MET F CA 1
ATOM 5397 C C . MET F 3 146 ? -11.13300 -10.23200 22.25400 1.000 138.97176 336 MET F C 1
ATOM 5398 O O . MET F 3 146 ? -11.75400 -10.38700 23.32200 1.000 122.54794 336 MET F O 1
ATOM 5412 N N . GLU F 3 147 ? -9.79700 -10.23900 22.15500 1.000 130.86899 337 GLU F N 1
ATOM 5413 C CA . GLU F 3 147 ? -8.90900 -10.43600 23.32200 1.000 118.33857 337 GLU F CA 1
ATOM 5414 C C . GLU F 3 147 ? -8.92700 -9.12300 24.10200 1.000 117.95477 337 GLU F C 1
ATOM 5415 O O . GLU F 3 147 ? -9.31500 -8.11400 23.50400 1.000 137.26055 337 GLU F O 1
ATOM 5427 N N . LYS F 3 148 ? -8.52900 -9.12000 25.37300 1.000 121.93446 338 LYS F N 1
ATOM 5428 C CA . LYS F 3 148 ? -8.57300 -7.90400 26.22700 1.000 133.41022 338 LYS F CA 1
ATOM 5429 C C . LYS F 3 148 ? -7.54100 -6.88800 25.73800 1.000 133.14651 338 LYS F C 1
ATOM 5430 O O . LYS F 3 148 ? -7.83500 -5.70000 25.87500 1.000 120.06320 338 LYS F O 1
ATOM 5434 N N . GLU F 3 149 ? -6.38700 -7.33300 25.22900 1.000 130.04556 339 GLU F N 1
ATOM 5435 C CA . GLU F 3 149 ? -5.28500 -6.44100 24.77100 1.000 122.64798 339 GLU F CA 1
ATOM 5436 C C . GLU F 3 149 ? -5.58300 -5.95600 23.35900 1.000 124.35627 339 GLU F C 1
ATOM 5437 O O . GLU F 3 149 ? -5.01100 -4.92900 22.97800 1.000 124.29566 339 GLU F O 1
ATOM 5449 N N . VAL F 3 150 ? -6.39300 -6.68700 22.60000 1.000 125.27101 340 VAL F N 1
ATOM 5450 C CA . VAL F 3 150 ? -6.82200 -6.23000 21.25000 1.000 112.95980 340 VAL F CA 1
ATOM 5451 C C . VAL F 3 150 ? -7.65900 -4.97700 21.49600 1.000 108.36672 340 VAL F C 1
ATOM 5452 O O . VAL F 3 150 ? -7.56800 -4.07100 20.65900 1.000 111.74995 340 VAL F O 1
ATOM 5465 N N . ILE F 3 151 ? -8.41400 -4.91000 22.60500 1.000 120.45986 341 ILE F N 1
ATOM 5466 C CA . ILE F 3 151 ? -9.30900 -3.77800 22.83600 1.000 127.10854 341 ILE F CA 1
ATOM 5467 C C . ILE F 3 151 ? -8.54300 -2.60700 23.43500 1.000 118.77733 341 ILE F C 1
ATOM 5468 O O . ILE F 3 151 ? -8.81900 -1.44100 23.11900 1.000 118.40419 341 ILE F O 1
ATOM 5484 N N . ARG F 3 152 ? -7.58000 -2.88600 24.31500 1.000 112.00027 342 ARG F N 1
ATOM 5485 C CA . ARG F 3 152 ? -6.76500 -1.82100 24.88600 1.000 105.37936 342 ARG F CA 1
ATOM 5486 C C . ARG F 3 152 ? -6.12100 -0.97800 23.79200 1.000 112.37527 342 ARG F C 1
ATOM 5487 O O . ARG F 3 152 ? -6.13500 0.25600 23.85100 1.000 100.28673 342 ARG F O 1
ATOM 5508 N N . VAL F 3 153 ? -5.56100 -1.63400 22.77500 1.000 111.27029 343 VAL F N 1
ATOM 5509 C CA . VAL F 3 153 ? -4.84700 -0.90600 21.73100 1.000 99.62511 343 VAL F CA 1
ATOM 5510 C C . VAL F 3 153 ? -5.82600 -0.17400 20.82300 1.000 98.82561 343 VAL F C 1
ATOM 5511 O O . VAL F 3 153 ? -5.53400 0.92700 20.34000 1.000 102.44331 343 VAL F O 1
ATOM 5524 N N . TRP F 3 154 ? -6.99400 -0.76500 20.56700 1.000 103.40567 344 TRP F N 1
ATOM 5525 C CA . TRP F 3 154 ? -7.96800 -0.09300 19.71400 1.000 108.44700 344 TRP F CA 1
ATOM 5526 C C . TRP F 3 154 ? -8.38000 1.24400 20.31100 1.000 110.20462 344 TRP F C 1
ATOM 5527 O O . TRP F 3 154 ? -8.50800 2.24300 19.59400 1.000 105.43671 344 TRP F O 1
ATOM 5548 N N . PHE F 3 155 ? -8.59300 1.28300 21.62800 1.000 115.82997 345 PHE F N 1
ATOM 5549 C CA . PHE F 3 155 ? -8.94000 2.54100 22.27600 1.000 116.73245 345 PHE F CA 1
ATOM 5550 C C . PHE F 3 155 ? -7.76600 3.51000 22.25700 1.000 99.94995 345 PHE F C 1
ATOM 5551 O O . PHE F 3 155 ? -7.96800 4.72800 22.22000 1.000 97.71714 345 PHE F O 1
ATOM 5568 N N . CYS F 3 156 ? -6.53800 2.99000 22.28000 1.000 102.14083 346 CYS F N 1
ATOM 5569 C CA . CYS F 3 156 ? -5.36500 3.84800 22.14800 1.000 99.87465 346 CYS F CA 1
ATOM 5570 C C . CYS F 3 156 ? -5.35200 4.55300 20.79700 1.000 96.83212 346 CYS F C 1
ATOM 5571 O O . CYS F 3 156 ? -5.20600 5.77900 20.72400 1.000 93.20440 346 CYS F O 1
ATOM 5579 N N . ASN F 3 157 ? -5.50700 3.79000 19.71200 1.000 104.49753 347 ASN F N 1
ATOM 5580 C CA . ASN F 3 157 ? -5.43600 4.37400 18.37500 1.000 97.99107 347 ASN F CA 1
ATOM 5581 C C . ASN F 3 157 ? -6.59700 5.32400 18.11000 1.000 95.50682 347 ASN F C 1
ATOM 5582 O O . ASN F 3 157 ? -6.42000 6.35400 17.45000 1.000 94.54898 347 ASN F O 1
ATOM 5593 N N . ARG F 3 158 ? -7.79300 4.99400 18.60200 1.000 100.48065 348 ARG F N 1
ATOM 5594 C CA . ARG F 3 158 ? -8.92800 5.88600 18.39000 1.000 97.21516 348 ARG F CA 1
ATOM 5595 C C . ARG F 3 158 ? -8.74600 7.18500 19.16200 1.000 102.90507 348 ARG F C 1
ATOM 5596 O O . ARG F 3 158 ? -9.21400 8.24000 18.71900 1.000 109.50228 348 ARG F O 1
ATOM 5617 N N . ARG F 3 159 ? -8.07300 7.12800 20.31300 1.000 101.61232 349 ARG F N 1
ATOM 5618 C CA . ARG F 3 159 ? -7.69200 8.35600 21.00100 1.000 101.94435 349 ARG F CA 1
ATOM 5619 C C . ARG F 3 159 ? -6.65800 9.12000 20.18500 1.000 94.48957 349 ARG F C 1
ATOM 5620 O O . ARG F 3 159 ? -6.77800 10.33500 19.99200 1.000 101.80358 349 ARG F O 1
ATOM 5641 N N . GLN F 3 160 ? -5.63200 8.41900 19.69200 1.000 91.90783 350 GLN F N 1
ATOM 5642 C CA . GLN F 3 160 ? -4.64300 9.05000 18.82400 1.000 86.11591 350 GLN F CA 1
ATOM 5643 C C . GLN F 3 160 ? -5.31600 9.71800 17.63000 1.000 86.97411 350 GLN F C 1
ATOM 5644 O O . GLN F 3 160 ? -5.02600 10.87500 17.30400 1.000 99.22852 350 GLN F O 1
ATOM 5658 N N . LYS F 3 161 ? -6.20800 8.99200 16.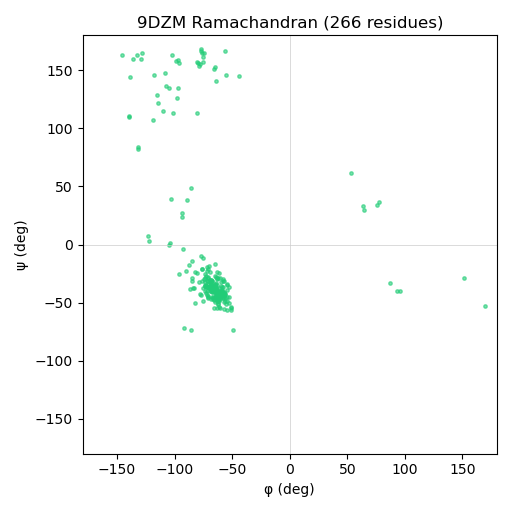95300 1.000 99.39734 351 LYS F N 1
ATOM 5659 C CA . LYS F 3 161 ? -6.82900 9.52900 15.74700 1.000 95.44809 351 LYS F CA 1
ATOM 5660 C C . LYS F 3 161 ? -7.66900 10.76400 16.05100 1.000 103.85942 351 LYS F C 1
ATOM 5661 O O . LYS F 3 161 ? -7.79900 11.65200 15.20200 1.000 103.32952 351 LYS F O 1
ATOM 5680 N N . GLU F 3 162 ? -8.23400 10.84200 17.25700 1.000 103.78973 352 GLU F N 1
ATOM 5681 C CA . GLU F 3 162 ? -8.99600 1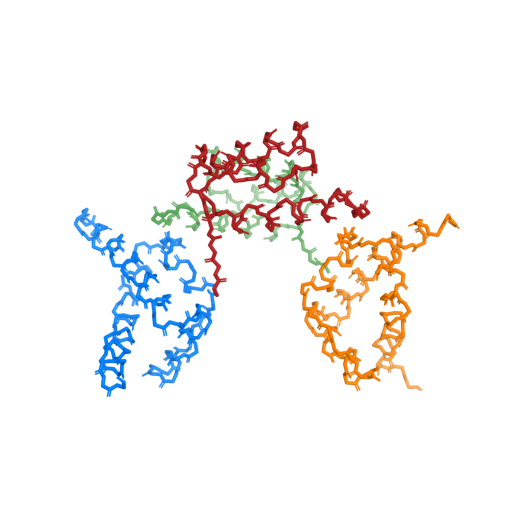2.01700 17.66000 1.000 106.78515 352 GLU F CA 1
ATOM 5682 C C . GLU F 3 162 ? -8.10100 13.22500 17.91100 1.000 100.63394 352 GLU F C 1
ATOM 5683 O O . GLU F 3 162 ? -8.57700 14.36200 17.84600 1.000 96.88924 352 GLU F O 1
ATOM 5695 N N . LYS F 3 163 ? -6.81900 12.99600 18.19200 1.000 91.14670 353 LYS F N 1
ATOM 5696 C CA . LYS F 3 163 ? -5.85600 14.04500 18.49200 1.000 88.88834 353 LYS F CA 1
ATOM 5697 C C . LYS F 3 163 ? -5.08200 14.49800 17.25700 1.000 91.74714 353 LYS F C 1
ATOM 5698 O O . LYS F 3 163 ? -3.97900 15.04100 17.39000 1.000 76.80858 353 LYS F O 1
ATOM 5717 N N . ARG F 3 164 ? -5.64000 14.29500 16.06900 1.000 95.14081 354 ARG F N 1
ATOM 5718 C CA . ARG F 3 164 ? -5.02400 14.68500 14.81100 1.000 96.14488 354 ARG F CA 1
ATOM 5719 C C . ARG F 3 164 ? -5.64100 15.96500 14.26000 1.000 96.07601 354 ARG F C 1
ATOM 5720 O O . ARG F 3 164 ? -6.72700 16.39000 14.65900 1.000 97.33652 354 ARG F O 1
ATOM 5741 N N . ILE F 3 165 ? -4.91900 16.57600 13.31900 1.000 82.27487 355 ILE F N 1
ATOM 5742 C CA . ILE F 3 165 ? -5.39400 17.79800 12.67800 1.000 87.75398 355 ILE F CA 1
ATOM 5743 C C . ILE F 3 165 ? -6.60400 17.52500 11.78800 1.000 96.48439 355 ILE F C 1
ATOM 5744 O O . ILE F 3 165 ? -7.54300 18.32900 11.74100 1.000 100.85763 355 ILE F O 1
ATOM 5760 N N . ASN F 3 166 ? -6.61600 16.39300 11.07500 1.000 100.23707 356 ASN F N 1
ATOM 5761 C CA . ASN F 3 166 ? -7.71400 16.13100 10.14600 1.000 111.16705 356 ASN F CA 1
ATOM 5762 C C . ASN F 3 166 ? -8.85900 15.35400 10.79300 1.000 118.33377 356 ASN F C 1
ATOM 5763 O O . ASN F 3 166 ? -9.92600 15.93300 11.03300 1.000 137.06507 356 ASN F O 1
ATOM 5774 N N . PRO F 3 167 ? -8.69900 14.05200 11.09500 1.000 113.49404 357 PRO F N 1
ATOM 5775 C CA . PRO F 3 167 ? -9.86700 13.34000 11.62800 1.000 115.29160 357 PRO F CA 1
ATOM 5776 C C . PRO F 3 167 ? -10.26400 13.80500 13.02800 1.000 123.15617 357 PRO F C 1
ATOM 5777 O O . PRO F 3 167 ? -9.42200 13.79200 13.92700 1.000 115.27663 357 PRO F O 1
#

Nearest PDB structures (foldseek):
  9dzm-assembly1_D  TM=9.754E-01  e=3.495E-10  Homo sapiens
  7xrc-assembly1_C-2  TM=9.803E-01  e=3.411E-08  Mus
  8bx1-assembly1_A  TM=9.905E-01  e=1.104E-07  Mus musculus
  8bx2-assembly1_A  TM=9.644E-01  e=1.766E-07  Mus musculus
  3l1p-assembly1_A  TM=9.925E-01  e=5.084E-07  Mus musculus

Sequence (275 aa):
EEPSDLEELEQFARTFKQRRIKLGFTQGDVGLAMGKLYGNDFSQTTISRRFEALNLSFKNMCKLKPLLEKWLNDAETMSVDSPSDLEELEQFARTFKQRRIKLGFTQGDVGLAMGKLYGNDFSQTTISRFEALNLSFKNMCKLKPLLEKWLNDAETMSVDKRTSIETNVRFALEKSFLANQKPTSEEILLIAEQLHMEKEVIRVWFCNRRQKEKRINPKRTSIETNVRFALEKSFLANQKPTSEEILLIAEQLHMEKEVIRVWFCNRRQKEKRINP